Protein AF-F9H991-F1 (afdb_monomer)

Nearest PDB structures (foldseek):
  5fd4-assembly2_B  TM=5.580E-01  e=3.971E-11  Streptococcus suis 05ZYH33
  5jub-assembly1_B  TM=6.330E-01  e=1.845E-09  Streptococcus thermophilus LMD-9
  6hu8-assembly1_A  TM=5.196E-01  e=4.459E-09  Streptococcus vestibularis F0396
  6hua-assembly1_A  TM=5.883E-01  e=2.385E-08  Streptococcus vestibularis F0396
  6qer-assembly4_D  TM=4.271E-01  e=1.603E-08  Streptococcus thermophilus LMD-9

pLDDT: mean 85.95, std 8.09, range [56.47, 97.56]

Secondary structure (DSSP, 8-state):
-HHHHHHHHHHHHHTT--HHHHHTTSSSS-HHHHHHHHTT-S---HHHHHHHHHHHTS-HHHH-TT--PPPHHHHHHHHHHHH---TT-HHHHHHHHHHHHHHHHHTGGGS-HHHHHHHHHHHHHHHHHHHT-THHHHHHHTTTHHHHHH-SS--HHHHHHHHHHHHHHHHHHHHHSS--HHHHHHHHHHHHHHHTTTTTS-GGGHHHHHHHHHHHHHHHTS--

Mean predicted aligned error: 9.9 Å

Structure (mmCIF, N/CA/C/O backbone):
data_AF-F9H991-F1
#
_entry.id   AF-F9H991-F1
#
loop_
_atom_site.group_PDB
_atom_site.id
_atom_site.type_symbol
_atom_site.label_atom_id
_atom_site.label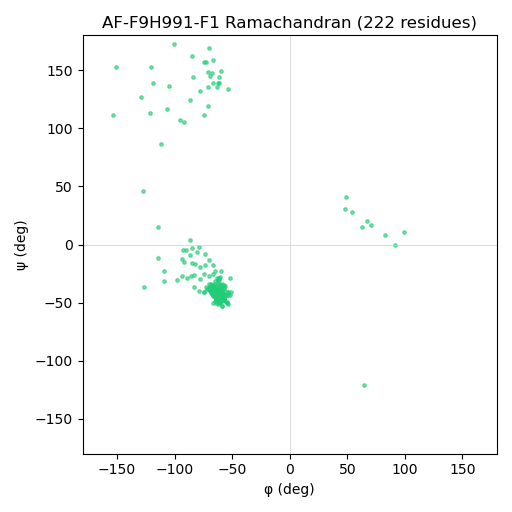_alt_id
_atom_site.label_comp_id
_atom_site.label_asym_id
_atom_site.label_entity_id
_atom_site.label_seq_id
_atom_site.pdbx_PDB_ins_code
_atom_site.Cartn_x
_atom_site.Cartn_y
_atom_site.Cartn_z
_atom_site.occupancy
_atom_site.B_iso_or_equiv
_atom_site.auth_seq_id
_atom_site.auth_comp_id
_atom_site.auth_asym_id
_atom_site.auth_atom_id
_atom_site.pdbx_PDB_model_num
ATOM 1 N N . MET A 1 1 ? 0.727 2.061 16.836 1.00 56.47 1 MET A N 1
ATOM 2 C CA . MET A 1 1 ? -0.248 0.958 16.636 1.00 56.47 1 MET A CA 1
ATOM 3 C C . MET A 1 1 ? -0.155 -0.143 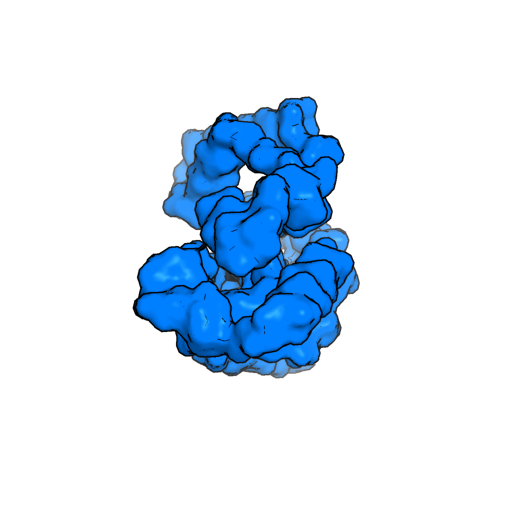17.685 1.00 56.47 1 MET A C 1
ATOM 5 O O . MET A 1 1 ? -1.197 -0.472 18.231 1.00 56.47 1 MET A O 1
ATOM 9 N N . LYS A 1 2 ? 1.034 -0.689 18.010 1.00 62.22 2 LYS A N 1
ATOM 10 C CA . LYS A 1 2 ? 1.165 -1.681 19.102 1.00 62.22 2 LYS A CA 1
ATOM 11 C C . LYS A 1 2 ? 0.588 -1.172 20.429 1.00 62.22 2 LYS A C 1
ATOM 13 O O . LYS A 1 2 ? -0.193 -1.875 21.045 1.00 62.22 2 LYS A O 1
ATOM 18 N N . GLU A 1 3 ? 0.860 0.084 20.783 1.00 76.81 3 GLU A N 1
ATOM 19 C CA . GLU A 1 3 ? 0.324 0.707 22.005 1.00 76.81 3 GLU A CA 1
ATOM 20 C C . GLU A 1 3 ? -1.211 0.777 22.046 1.00 76.81 3 GLU A C 1
ATOM 22 O O . GLU A 1 3 ? -1.803 0.546 23.095 1.00 76.81 3 GLU A O 1
ATOM 27 N N . LEU A 1 4 ? -1.872 1.031 20.908 1.00 83.69 4 LEU A N 1
ATOM 28 C CA . LEU A 1 4 ? -3.335 1.021 20.812 1.00 83.69 4 LEU A CA 1
ATOM 29 C C . LEU A 1 4 ? -3.892 -0.390 21.030 1.00 83.69 4 LEU A C 1
ATOM 31 O O . LEU A 1 4 ? -4.798 -0.573 21.839 1.00 83.69 4 LEU A O 1
ATOM 35 N N . GLY A 1 5 ? -3.351 -1.377 20.311 1.00 87.19 5 GLY A N 1
ATOM 36 C CA . GLY A 1 5 ? -3.789 -2.770 20.413 1.00 87.19 5 GLY A CA 1
ATOM 37 C C . GLY A 1 5 ? -3.628 -3.327 21.826 1.00 87.19 5 GLY A C 1
ATOM 38 O O . GLY A 1 5 ? -4.569 -3.895 22.382 1.00 87.19 5 GLY A O 1
ATOM 39 N N . GLU A 1 6 ? -2.470 -3.073 22.438 1.00 89.06 6 GLU A N 1
ATOM 40 C CA . GLU A 1 6 ? -2.166 -3.441 23.822 1.00 89.06 6 GLU A CA 1
ATOM 41 C C . GLU A 1 6 ? -3.165 -2.794 24.794 1.00 89.06 6 GLU A C 1
ATOM 43 O O . GLU A 1 6 ? -3.741 -3.472 25.644 1.00 89.06 6 GLU A O 1
ATOM 48 N N . LYS A 1 7 ? -3.446 -1.496 24.621 1.00 89.62 7 LYS A N 1
ATOM 49 C CA . LYS A 1 7 ? -4.391 -0.751 25.460 1.00 89.62 7 LYS A CA 1
ATOM 50 C C . LYS A 1 7 ? -5.814 -1.300 25.361 1.00 89.62 7 LYS A C 1
ATOM 52 O O . LYS A 1 7 ? -6.454 -1.495 26.392 1.00 89.62 7 LYS A O 1
ATOM 57 N N . VAL A 1 8 ? -6.300 -1.584 24.150 1.00 91.81 8 VAL A N 1
ATOM 58 C CA . VAL A 1 8 ? -7.625 -2.196 23.935 1.00 91.81 8 VAL A CA 1
ATOM 59 C C . VAL A 1 8 ? -7.704 -3.557 24.624 1.00 91.81 8 VAL A C 1
ATOM 61 O O . VAL A 1 8 ? -8.681 -3.835 25.321 1.00 91.81 8 VAL A O 1
ATOM 64 N N . ARG A 1 9 ? -6.660 -4.384 24.483 1.00 94.50 9 ARG A N 1
ATOM 65 C CA . ARG A 1 9 ? -6.593 -5.702 25.117 1.00 94.50 9 ARG A CA 1
ATOM 66 C C . ARG A 1 9 ? -6.649 -5.607 26.641 1.00 94.50 9 ARG A C 1
ATOM 68 O O . ARG A 1 9 ? -7.459 -6.306 27.246 1.00 94.50 9 ARG A O 1
ATOM 75 N N . ILE A 1 10 ? -5.813 -4.756 27.238 1.00 93.75 10 ILE A N 1
ATOM 76 C CA . ILE A 1 10 ? -5.734 -4.570 28.694 1.00 93.75 10 ILE A CA 1
ATOM 77 C C . ILE A 1 10 ? -7.091 -4.125 29.236 1.00 93.75 10 ILE A C 1
ATOM 79 O O . ILE A 1 10 ? -7.646 -4.795 30.100 1.00 93.75 10 ILE A O 1
ATOM 83 N N . LEU A 1 11 ? -7.680 -3.069 28.670 1.00 94.12 11 LEU A N 1
ATOM 84 C CA . LEU A 1 11 ? -8.964 -2.538 29.137 1.00 94.12 11 LEU A CA 1
ATOM 85 C C . LEU A 1 11 ? -10.105 -3.554 28.988 1.00 94.12 11 LEU A C 1
ATOM 87 O O . LEU A 1 11 ? -10.978 -3.652 29.852 1.00 94.12 11 LEU A O 1
ATOM 91 N N . ARG A 1 12 ? -10.101 -4.348 27.909 1.00 96.25 12 ARG A N 1
ATOM 92 C CA . ARG A 1 12 ? -11.078 -5.429 27.723 1.00 96.25 12 ARG A CA 1
ATOM 93 C C . ARG A 1 12 ? -10.927 -6.506 28.801 1.00 96.25 12 ARG A C 1
ATOM 95 O O . ARG A 1 12 ? -11.930 -6.972 29.344 1.00 96.25 12 ARG A O 1
ATOM 102 N N . GLU A 1 13 ? -9.694 -6.929 29.077 1.00 95.69 13 GLU A N 1
ATOM 103 C CA . GLU A 1 13 ? -9.382 -7.956 30.078 1.00 95.69 13 GLU A CA 1
ATOM 104 C C . GLU A 1 13 ? -9.677 -7.470 31.505 1.00 95.69 13 GLU A C 1
ATOM 106 O O . GLU A 1 13 ? -10.256 -8.226 32.283 1.00 95.69 13 GLU A O 1
ATOM 111 N N . GLU A 1 14 ? -9.400 -6.203 31.824 1.00 95.00 14 GLU A N 1
ATOM 112 C CA . GLU A 1 14 ? -9.758 -5.564 33.100 1.00 95.00 14 GLU A CA 1
ATOM 113 C C . GLU A 1 14 ? -11.274 -5.532 33.335 1.00 95.00 14 GLU A C 1
ATOM 115 O O . GLU A 1 14 ? -11.733 -5.707 34.464 1.00 95.00 14 GLU A O 1
ATOM 120 N N . LYS A 1 15 ? -12.070 -5.391 32.269 1.00 93.38 15 LYS A N 1
ATOM 121 C CA . LYS A 1 15 ? -13.535 -5.523 32.327 1.00 93.38 15 LYS A CA 1
ATOM 122 C C . LYS A 1 15 ? -14.036 -6.970 32.354 1.00 93.38 15 LYS A C 1
ATOM 124 O O . LYS A 1 15 ? -15.244 -7.195 32.408 1.00 93.38 15 LYS A O 1
ATOM 129 N N . GLY A 1 16 ? -13.147 -7.962 32.283 1.00 93.56 16 GLY A N 1
ATOM 130 C CA . GLY A 1 16 ? -13.515 -9.379 32.254 1.00 93.56 16 GLY A CA 1
ATOM 131 C C . GLY A 1 16 ? -14.260 -9.803 30.983 1.00 93.56 16 GLY A C 1
ATOM 132 O O . GLY A 1 16 ? -14.951 -10.823 30.981 1.00 93.56 16 GLY A O 1
ATOM 133 N N . LEU A 1 17 ? -14.148 -9.037 29.893 1.00 94.25 17 LEU A N 1
ATOM 134 C CA . LEU A 1 17 ? -14.861 -9.311 28.646 1.00 94.25 17 LEU A CA 1
ATOM 135 C C . LEU A 1 17 ? -14.058 -10.280 27.772 1.00 94.25 17 LEU A C 1
ATOM 137 O O . LEU A 1 17 ? -12.914 -10.012 27.405 1.00 94.25 17 LEU A O 1
ATOM 141 N N . SER A 1 18 ? -14.659 -11.403 27.375 1.00 95.19 18 SER A N 1
ATOM 142 C CA . SER A 1 18 ? -14.077 -12.261 26.332 1.00 95.19 18 SER A CA 1
ATOM 143 C C . SER A 1 18 ? -14.248 -11.621 24.947 1.00 95.19 18 SER A C 1
ATOM 145 O O . SER A 1 18 ? -15.148 -10.808 24.748 1.00 95.19 18 SER A O 1
ATOM 147 N N . ARG A 1 19 ? -13.410 -11.986 23.967 1.00 94.75 19 ARG A N 1
ATOM 148 C CA . ARG A 1 19 ? -13.493 -11.420 22.604 1.00 94.75 19 ARG A CA 1
ATOM 149 C C . ARG A 1 19 ? -14.867 -11.615 21.938 1.00 94.75 19 ARG A C 1
ATOM 151 O O . ARG A 1 19 ? -15.387 -10.624 21.442 1.00 94.75 19 ARG A O 1
ATOM 158 N N . PRO A 1 20 ? -15.502 -12.806 21.978 1.00 94.50 20 PRO A N 1
ATOM 159 C CA . PRO A 1 20 ? -16.849 -12.972 21.421 1.00 94.50 20 PRO A CA 1
ATOM 160 C C . PRO A 1 20 ? -17.886 -12.083 22.112 1.00 94.50 20 PRO A C 1
ATOM 162 O O . PRO A 1 20 ? -18.699 -11.447 21.456 1.00 94.50 20 PRO A O 1
ATOM 165 N N . VAL A 1 21 ? -17.818 -11.967 23.443 1.00 93.94 21 VAL A N 1
ATOM 166 C CA . VAL A 1 21 ? -18.728 -11.094 24.203 1.00 93.94 21 VAL A CA 1
ATOM 167 C C . VAL A 1 21 ? -18.485 -9.621 23.870 1.00 93.94 21 VAL A C 1
ATOM 169 O O . VAL A 1 21 ? -19.428 -8.836 23.800 1.00 93.94 21 VAL A O 1
ATOM 172 N N . PHE A 1 22 ? -17.231 -9.231 23.652 1.00 94.69 22 PHE A N 1
ATOM 173 C CA . PHE A 1 22 ? -16.872 -7.872 23.267 1.00 94.69 22 PHE A CA 1
ATOM 174 C C . PHE A 1 22 ? -17.445 -7.502 21.893 1.00 94.69 22 PHE A C 1
ATOM 176 O O . PHE A 1 22 ? -18.069 -6.450 21.786 1.00 94.69 22 PHE A O 1
ATOM 183 N N . CYS A 1 23 ? -17.283 -8.387 20.903 1.00 91.75 23 CYS A N 1
ATOM 184 C CA . CYS A 1 23 ? -17.724 -8.226 19.513 1.00 91.75 23 CYS A CA 1
ATOM 185 C C . CYS A 1 23 ? -19.241 -8.356 19.295 1.00 91.75 23 CYS A C 1
ATOM 187 O O . CYS A 1 23 ? -19.748 -7.929 18.261 1.00 91.75 23 CYS A O 1
ATOM 189 N N . GLY A 1 24 ? -19.979 -8.935 20.247 1.00 91.94 24 GLY A N 1
ATOM 190 C CA . GLY A 1 24 ? -21.435 -9.039 20.164 1.00 91.94 24 GLY A CA 1
ATOM 191 C C . GLY A 1 24 ? -21.893 -9.918 18.997 1.00 91.94 24 GLY A C 1
ATOM 192 O O . GLY A 1 24 ? -21.558 -11.097 18.947 1.00 91.94 24 GLY A O 1
ATOM 193 N N . ASP A 1 25 ? -22.681 -9.347 18.088 1.00 88.62 25 ASP A N 1
ATOM 194 C CA . ASP A 1 25 ? -23.190 -10.017 16.882 1.00 88.62 25 ASP A CA 1
ATOM 195 C C . ASP A 1 25 ? -22.228 -9.946 15.682 1.00 88.62 25 ASP A C 1
ATOM 197 O O . ASP A 1 25 ? -22.564 -10.420 14.598 1.00 88.62 25 ASP A O 1
ATOM 201 N N . GLU A 1 26 ? -21.037 -9.372 15.880 1.00 87.56 26 GLU A N 1
ATOM 202 C CA . GLU A 1 26 ? -19.992 -9.194 14.867 1.00 87.56 26 GLU A CA 1
ATOM 203 C C . GLU A 1 26 ? -20.388 -8.289 13.684 1.00 87.56 26 GLU A C 1
ATOM 205 O O . GLU A 1 26 ? -19.678 -8.261 12.678 1.00 87.56 26 GLU A O 1
ATOM 210 N N . SER A 1 27 ? -21.473 -7.511 13.803 1.00 79.06 27 SER A N 1
ATOM 211 C CA . SER A 1 27 ? -21.915 -6.570 12.760 1.00 79.06 27 SER A CA 1
ATOM 212 C C . SER A 1 27 ? -20.955 -5.388 12.569 1.00 79.06 27 SER A C 1
ATOM 214 O O . SER A 1 27 ? -20.647 -5.021 11.438 1.00 79.06 27 SER A O 1
ATOM 216 N N . GLU A 1 28 ? -20.449 -4.827 13.670 1.00 79.88 28 GLU A N 1
ATOM 217 C CA . GLU A 1 28 ? -19.544 -3.664 13.675 1.00 79.88 28 GLU A CA 1
ATOM 218 C C . GLU A 1 28 ? -18.060 -4.056 13.802 1.00 79.88 28 GLU A C 1
ATOM 220 O O . GLU A 1 28 ? -17.163 -3.367 13.307 1.00 79.88 28 GLU A O 1
ATOM 225 N N . LEU A 1 29 ? -17.777 -5.168 14.488 1.00 86.50 29 LEU A N 1
ATOM 226 C CA . LEU A 1 29 ? -16.420 -5.650 14.731 1.00 86.50 29 LEU A CA 1
ATOM 227 C C . LEU A 1 29 ? -16.407 -7.167 14.921 1.00 86.50 29 LEU A C 1
ATOM 229 O O . LEU A 1 29 ? -16.846 -7.672 15.952 1.00 86.50 29 LEU A O 1
ATOM 233 N N . SER A 1 30 ? -15.821 -7.893 13.971 1.00 87.19 30 SER A N 1
ATOM 234 C CA . SER A 1 30 ? -15.647 -9.345 14.098 1.00 87.19 30 SER A CA 1
ATOM 235 C C . SER A 1 30 ? -14.566 -9.725 15.110 1.00 87.19 30 SER A C 1
ATOM 237 O O . SER A 1 30 ? -13.605 -8.981 15.351 1.00 87.19 30 SER A O 1
ATOM 239 N N . VAL A 1 31 ? -14.648 -10.946 15.645 1.00 89.69 31 VAL A N 1
ATOM 240 C CA . VAL A 1 31 ? -13.635 -11.485 16.571 1.00 89.69 31 VAL A CA 1
ATOM 241 C C . VAL A 1 31 ? -12.259 -11.533 15.907 1.00 89.69 31 VAL A C 1
ATOM 243 O O . VAL A 1 31 ? -11.245 -11.248 16.548 1.00 89.69 31 VAL A O 1
ATOM 246 N N . ARG A 1 32 ? -12.206 -11.851 14.607 1.00 83.56 32 ARG A N 1
ATOM 247 C CA . ARG A 1 32 ? -10.954 -11.881 13.833 1.00 83.56 32 ARG A CA 1
ATOM 248 C C . ARG A 1 32 ? -10.325 -10.495 13.727 1.00 83.56 32 ARG A C 1
ATOM 250 O O . ARG A 1 32 ? -9.120 -10.363 13.941 1.00 83.56 32 ARG A O 1
ATOM 257 N N . GLN A 1 33 ? -11.130 -9.473 13.438 1.00 77.94 33 GLN A N 1
ATOM 258 C CA . GLN A 1 33 ? -10.662 -8.087 13.401 1.00 77.94 33 GLN A CA 1
ATOM 259 C C . GLN A 1 33 ? -10.165 -7.646 14.778 1.00 77.94 33 GLN A C 1
ATOM 261 O O . GLN A 1 33 ? -9.053 -7.134 14.867 1.00 77.94 33 GLN A O 1
ATOM 266 N N . LEU A 1 34 ? -10.906 -7.926 15.857 1.00 91.25 34 LEU A N 1
ATOM 267 C CA . LEU A 1 34 ? -10.482 -7.575 17.217 1.00 91.25 34 LEU A CA 1
ATOM 268 C C . LEU A 1 34 ? -9.131 -8.209 17.582 1.00 91.25 34 LEU A C 1
ATOM 270 O O . LEU A 1 34 ? -8.265 -7.526 18.120 1.00 91.25 34 LEU A O 1
ATOM 274 N N . VAL A 1 35 ? -8.906 -9.484 17.243 1.00 87.75 35 VAL A N 1
ATOM 275 C CA . VAL A 1 35 ? -7.605 -10.144 17.468 1.00 87.75 35 VAL A CA 1
ATOM 276 C C . VAL A 1 35 ? -6.474 -9.414 16.738 1.00 87.75 35 VAL A C 1
ATOM 278 O O . VAL A 1 35 ? -5.417 -9.188 17.327 1.00 87.75 35 VAL A O 1
ATOM 281 N N . ARG A 1 36 ? -6.679 -9.027 15.474 1.00 82.25 36 ARG A N 1
ATOM 282 C CA . ARG A 1 36 ? -5.668 -8.301 14.685 1.00 82.25 36 ARG A CA 1
ATOM 283 C C . ARG A 1 36 ? -5.429 -6.886 15.226 1.00 82.25 36 ARG A C 1
ATOM 285 O O . ARG A 1 36 ? -4.287 -6.430 15.228 1.00 82.25 36 ARG A O 1
ATOM 292 N N . ILE A 1 37 ? -6.464 -6.213 15.739 1.00 86.19 37 ILE A N 1
ATOM 293 C CA . ILE A 1 37 ? -6.342 -4.906 16.415 1.00 86.19 37 ILE A CA 1
ATOM 294 C C . ILE A 1 37 ? -5.484 -5.038 17.667 1.00 86.19 37 ILE A C 1
ATOM 296 O O . ILE A 1 37 ? -4.517 -4.298 17.817 1.00 86.19 37 ILE A O 1
ATOM 300 N N . GLU A 1 38 ? -5.792 -5.999 18.540 1.00 88.81 38 GLU A N 1
ATOM 301 C CA . GLU A 1 38 ? -5.063 -6.204 19.798 1.00 88.81 38 GLU A CA 1
ATOM 302 C C . GLU A 1 38 ? -3.584 -6.542 19.577 1.00 88.81 38 GLU A C 1
ATOM 304 O O . GLU A 1 38 ? -2.736 -6.168 20.382 1.00 88.81 38 GLU A O 1
ATOM 309 N N . LYS A 1 39 ? -3.256 -7.210 18.467 1.00 82.19 39 LYS A N 1
ATOM 310 C CA . LYS A 1 39 ? -1.870 -7.487 18.059 1.00 82.19 39 LYS A CA 1
ATOM 311 C C . LYS A 1 39 ? -1.177 -6.303 17.368 1.00 82.19 39 LYS A C 1
ATOM 313 O O . LYS A 1 39 ? 0.015 -6.375 17.074 1.00 82.19 39 LYS A O 1
ATOM 318 N N . GLY A 1 40 ? -1.899 -5.218 17.086 1.00 73.31 40 GLY A N 1
ATOM 319 C CA . GLY A 1 40 ? -1.396 -4.066 16.332 1.00 73.31 40 GLY A CA 1
ATOM 320 C C . GLY A 1 40 ? -1.180 -4.346 14.839 1.00 73.31 40 GLY A C 1
ATOM 321 O O . GLY A 1 40 ? -0.472 -3.596 14.167 1.00 73.31 40 GLY A O 1
ATOM 322 N N . GLU A 1 41 ? -1.769 -5.422 14.320 1.00 69.44 41 GLU A N 1
ATOM 323 C CA . GLU A 1 41 ? -1.667 -5.851 12.922 1.00 69.44 41 GLU A CA 1
ATOM 324 C C . GLU A 1 41 ? -2.661 -5.107 12.025 1.00 69.44 41 GLU A C 1
ATOM 326 O O . GLU A 1 41 ? -2.393 -4.936 10.839 1.00 69.44 41 GLU A O 1
ATOM 331 N N . PHE A 1 42 ? -3.776 -4.631 12.582 1.00 65.88 42 PHE A N 1
ATOM 332 C CA . PHE A 1 42 ? -4.835 -3.928 11.860 1.00 65.88 42 PHE A CA 1
ATOM 333 C C . PHE A 1 42 ? -5.024 -2.506 12.395 1.00 65.88 42 PHE A C 1
ATOM 335 O O . PHE A 1 42 ? -4.981 -2.286 13.609 1.00 65.88 42 PHE A O 1
ATOM 342 N N . ARG A 1 43 ? -5.234 -1.540 11.493 1.00 70.12 43 ARG A N 1
ATOM 343 C CA . ARG A 1 43 ? -5.571 -0.159 11.849 1.00 70.12 43 ARG A CA 1
ATOM 344 C C . ARG A 1 43 ? -7.092 -0.000 11.806 1.00 70.12 43 ARG A C 1
ATOM 346 O O . ARG A 1 43 ? -7.653 -0.000 10.717 1.00 70.12 43 ARG A O 1
ATOM 353 N N . PRO A 1 44 ? -7.769 0.101 12.963 1.00 74.56 44 PRO A N 1
ATOM 354 C CA . PRO A 1 44 ? -9.216 0.232 12.982 1.00 74.56 44 PRO A CA 1
ATOM 355 C C . PRO A 1 44 ? -9.661 1.575 12.392 1.00 74.56 44 PRO A C 1
ATOM 357 O O . PRO A 1 44 ? -8.974 2.591 12.522 1.00 74.56 44 PRO A O 1
ATOM 360 N N . THR A 1 45 ? -10.826 1.563 11.745 1.00 74.62 45 THR A N 1
ATOM 361 C CA . THR A 1 45 ? -11.495 2.777 11.255 1.00 74.62 45 THR A CA 1
ATOM 362 C C . THR A 1 45 ? -12.027 3.616 12.422 1.00 74.62 45 THR A C 1
ATOM 364 O O . THR A 1 45 ? -12.095 3.123 13.549 1.00 74.62 45 THR A O 1
ATOM 367 N N . ILE A 1 46 ? -12.461 4.858 12.164 1.00 76.06 46 ILE A N 1
ATOM 368 C CA . ILE A 1 46 ? -13.119 5.701 13.184 1.00 76.06 46 ILE A CA 1
ATOM 369 C C . ILE A 1 46 ? -14.319 4.975 13.783 1.00 76.06 46 ILE A C 1
ATOM 371 O O . ILE A 1 46 ? -14.386 4.832 14.994 1.00 76.06 46 ILE A O 1
ATOM 375 N N . LYS A 1 47 ? -15.203 4.431 12.940 1.00 79.56 47 LYS A N 1
ATOM 376 C CA . LYS A 1 47 ? -16.394 3.698 13.392 1.00 79.56 47 LYS A CA 1
ATOM 377 C C . LYS A 1 47 ? -16.033 2.507 14.273 1.00 79.56 47 LYS A C 1
ATOM 379 O O . LYS A 1 47 ? -16.633 2.288 15.318 1.00 79.56 47 LYS A O 1
ATOM 384 N N . THR A 1 48 ? -15.001 1.760 13.881 1.00 84.81 48 THR A N 1
ATOM 385 C CA . THR A 1 48 ? -14.504 0.637 14.681 1.00 84.81 48 THR A CA 1
ATOM 386 C C . THR A 1 48 ? -13.936 1.109 16.021 1.00 84.81 48 THR A C 1
ATOM 388 O O . THR A 1 48 ? -14.140 0.455 17.039 1.00 84.81 48 THR A O 1
ATOM 391 N N . LEU A 1 49 ? -13.224 2.237 16.049 1.00 85.56 49 LEU A N 1
ATOM 392 C CA . LEU A 1 49 ? -12.686 2.818 17.279 1.00 85.56 49 LEU A CA 1
ATOM 393 C C . LEU A 1 49 ? -13.777 3.377 18.191 1.00 85.56 49 LEU A C 1
ATOM 395 O O . LEU A 1 49 ? -13.682 3.186 19.400 1.00 85.56 49 LEU A O 1
ATOM 399 N N . GLU A 1 50 ? -14.807 4.007 17.631 1.00 86.31 50 GLU A N 1
ATOM 400 C CA . GLU A 1 50 ? -16.007 4.448 18.348 1.00 86.31 50 GLU A CA 1
ATOM 401 C C . GLU A 1 50 ? -16.711 3.251 18.987 1.00 86.31 50 GLU A C 1
ATOM 403 O O . GLU A 1 50 ? -16.920 3.245 20.196 1.00 86.31 50 GLU A O 1
ATOM 408 N N . TYR A 1 51 ? -16.935 2.178 18.223 1.00 90.81 51 TYR A N 1
ATOM 409 C CA . TYR A 1 51 ? -17.497 0.937 18.753 1.00 90.81 51 TYR A CA 1
ATOM 410 C C . TYR A 1 51 ? -16.657 0.365 19.906 1.00 90.81 51 TYR A C 1
ATOM 412 O O . TYR A 1 51 ? -17.188 0.006 20.958 1.00 90.81 51 TYR A O 1
ATOM 420 N N . ILE A 1 52 ? -15.330 0.290 19.748 1.00 91.81 52 ILE A N 1
ATOM 421 C CA . ILE A 1 52 ? -14.432 -0.205 20.804 1.00 91.81 52 ILE A CA 1
ATOM 422 C C . ILE A 1 52 ? -14.496 0.700 22.042 1.00 91.81 52 ILE A C 1
ATOM 424 O O . ILE A 1 52 ? -14.553 0.187 23.161 1.00 91.81 52 ILE A O 1
ATOM 428 N N . ALA A 1 53 ? -14.490 2.021 21.858 1.00 91.69 53 ALA A N 1
ATOM 429 C CA . ALA A 1 53 ? -14.576 2.999 22.937 1.00 91.69 53 ALA A CA 1
ATOM 430 C C . ALA A 1 53 ? -15.884 2.850 23.724 1.00 91.69 53 ALA A C 1
ATOM 432 O O . ALA A 1 53 ? -15.848 2.764 24.953 1.00 91.69 53 ALA A O 1
ATOM 433 N N . ASP A 1 54 ? -17.004 2.701 23.018 1.00 92.50 54 ASP A N 1
ATOM 434 C CA . ASP A 1 54 ? -18.330 2.496 23.597 1.00 92.50 54 ASP A CA 1
ATOM 435 C C . ASP A 1 54 ? -18.394 1.200 24.414 1.00 92.50 54 ASP A C 1
ATOM 437 O O . ASP A 1 54 ? -18.844 1.204 25.561 1.00 92.50 54 ASP A O 1
ATOM 441 N N . ARG A 1 55 ? -17.874 0.082 23.884 1.00 93.12 55 ARG A N 1
ATOM 442 C CA . ARG A 1 55 ? -17.817 -1.206 24.610 1.00 93.12 55 ARG A CA 1
ATOM 443 C C . ARG A 1 55 ? -16.904 -1.152 25.837 1.00 93.12 55 ARG A C 1
ATOM 445 O O . ARG A 1 55 ? -17.153 -1.841 26.828 1.00 93.12 55 ARG A O 1
ATOM 452 N N . LEU A 1 56 ? -15.851 -0.342 25.782 1.00 93.50 56 LEU A N 1
ATOM 453 C CA . LEU A 1 56 ? -14.955 -0.085 26.908 1.00 93.50 56 LEU A CA 1
ATOM 454 C C . LEU A 1 56 ? -15.472 1.019 27.843 1.00 93.50 56 LEU A C 1
ATOM 456 O O . LEU A 1 56 ? -14.878 1.222 28.899 1.00 93.50 56 LEU A O 1
ATOM 460 N N . GLU A 1 57 ? -16.602 1.659 27.531 1.00 92.38 57 GLU A N 1
ATOM 461 C CA . GLU A 1 57 ? -17.188 2.800 28.256 1.00 92.38 57 GLU A CA 1
ATOM 462 C C . GLU A 1 57 ? -16.157 3.905 28.540 1.00 92.38 57 GLU A C 1
ATOM 464 O O . GLU A 1 57 ? -16.100 4.476 29.631 1.00 92.38 57 GLU A O 1
ATOM 469 N N . ILE A 1 58 ? -15.305 4.184 27.557 1.00 89.44 58 ILE A N 1
ATOM 470 C CA . ILE A 1 58 ? -14.330 5.270 27.609 1.00 89.44 58 ILE A CA 1
ATOM 471 C C . ILE A 1 58 ? -14.588 6.245 26.465 1.00 89.44 58 ILE A C 1
ATOM 473 O O . ILE A 1 58 ? -15.080 5.846 25.413 1.00 89.44 58 ILE A O 1
ATOM 477 N N . PRO A 1 59 ? -14.220 7.523 26.615 1.00 85.19 59 PRO A N 1
ATOM 478 C CA . PRO A 1 59 ? -14.280 8.449 25.495 1.00 85.19 59 PRO A CA 1
ATOM 479 C C . PRO A 1 59 ? -13.360 8.008 24.345 1.00 85.19 59 PRO A C 1
ATOM 481 O O . PRO A 1 59 ? -12.213 7.621 24.584 1.00 85.19 59 PRO A O 1
ATOM 484 N N . SER A 1 60 ? -13.821 8.124 23.096 1.00 79.81 60 SER A N 1
ATOM 485 C CA . SER A 1 60 ? -13.077 7.687 21.900 1.00 79.81 60 SER A CA 1
ATOM 486 C C . SER A 1 60 ? -11.686 8.320 21.776 1.00 79.81 60 SER A C 1
ATOM 488 O O . SER A 1 60 ? -10.724 7.629 21.440 1.00 79.81 60 SER A O 1
ATOM 490 N N . TYR A 1 61 ? -11.526 9.587 22.174 1.00 76.00 61 TYR A N 1
ATOM 491 C CA . TYR A 1 61 ? -10.227 10.277 22.188 1.00 76.00 61 TYR A CA 1
ATOM 492 C C . TYR A 1 61 ? -9.173 9.596 23.082 1.00 76.00 61 TYR A C 1
ATOM 494 O O . TYR A 1 61 ? -7.978 9.769 22.862 1.00 76.00 61 TYR A O 1
ATOM 502 N N . VAL A 1 62 ? -9.577 8.794 24.077 1.00 81.25 62 VAL A N 1
ATOM 503 C CA . VAL A 1 62 ? -8.648 8.039 24.938 1.00 81.25 62 VAL A CA 1
ATOM 504 C C . VAL A 1 62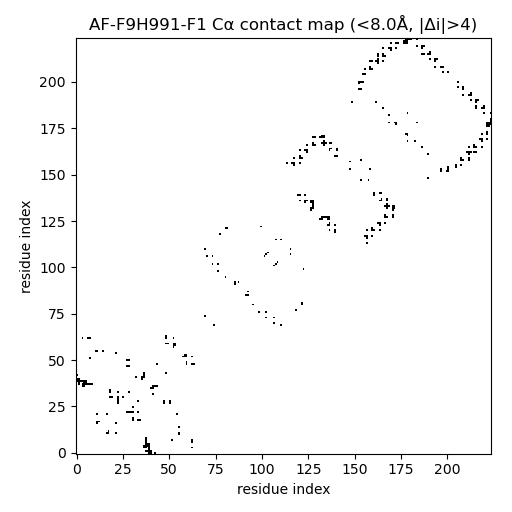 ? -7.977 6.908 24.161 1.00 81.25 62 VAL A C 1
ATOM 506 O O . VAL A 1 62 ? -6.817 6.582 24.426 1.00 81.25 62 VAL A O 1
ATOM 509 N N . LEU A 1 63 ? -8.685 6.304 23.207 1.00 78.06 63 LEU A N 1
ATOM 510 C CA . LEU A 1 63 ? -8.120 5.332 22.269 1.00 78.06 63 LEU A CA 1
ATOM 511 C C . LEU A 1 63 ? -7.425 6.019 21.088 1.00 78.06 63 LEU A C 1
ATOM 513 O O . LEU A 1 63 ? -6.633 5.395 20.394 1.00 78.06 63 LEU A O 1
ATOM 517 N N . MET A 1 64 ? -7.705 7.301 20.866 1.00 69.62 64 MET A N 1
ATOM 518 C CA . MET A 1 64 ? -7.327 8.035 19.661 1.00 69.62 64 MET A CA 1
ATOM 519 C C . MET A 1 64 ? -6.568 9.343 19.954 1.00 69.62 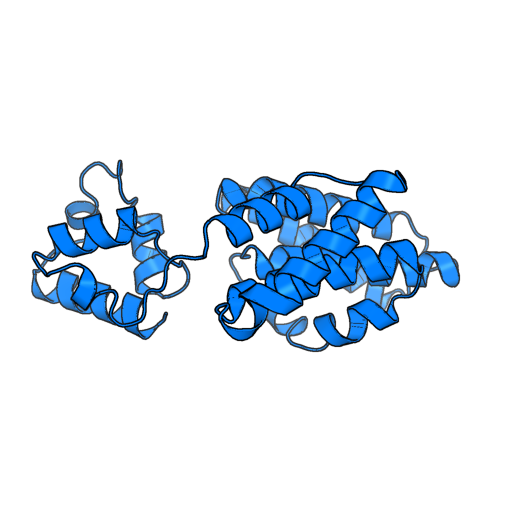64 MET A C 1
ATOM 521 O O . MET A 1 64 ? -6.900 10.357 19.343 1.00 69.62 64 MET A O 1
ATOM 525 N N . PRO A 1 65 ? -5.560 9.372 20.852 1.00 60.84 65 PRO A N 1
ATOM 526 C CA . PRO A 1 65 ? -4.893 10.628 21.204 1.00 60.84 65 PRO A CA 1
ATOM 527 C C . PRO A 1 65 ? -4.191 11.287 20.003 1.00 60.84 65 PRO A C 1
ATOM 529 O O . PRO A 1 65 ? -4.180 12.509 19.915 1.00 60.84 65 PRO A O 1
ATOM 532 N N . ASP A 1 66 ? -3.707 10.483 19.048 1.00 60.12 66 ASP A N 1
ATOM 533 C CA . ASP A 1 66 ? -2.979 10.947 17.855 1.00 60.12 66 ASP A CA 1
ATOM 534 C C . ASP A 1 66 ? -3.731 10.669 16.539 1.00 60.12 66 ASP A C 1
ATOM 536 O O . ASP A 1 66 ? -3.142 10.678 15.455 1.00 60.12 66 ASP A O 1
ATOM 540 N N . TYR A 1 67 ? -5.029 10.346 16.596 1.00 63.56 67 TYR A N 1
ATOM 541 C CA . TYR A 1 67 ? -5.776 10.048 15.376 1.00 63.56 67 TYR A CA 1
ATOM 542 C C . TYR A 1 67 ? -6.079 11.333 14.598 1.00 63.56 67 TYR A C 1
ATOM 544 O O . TYR A 1 67 ? -6.901 12.149 15.010 1.00 63.56 67 TYR A O 1
ATOM 552 N N . LYS A 1 68 ? -5.444 11.475 13.433 1.00 63.88 68 LYS A N 1
ATOM 553 C CA . LYS A 1 68 ? -5.754 12.499 12.433 1.00 63.88 68 LYS A CA 1
ATOM 554 C C . LYS A 1 68 ? -6.472 11.807 11.273 1.00 63.88 68 LYS A C 1
ATOM 556 O O . LYS A 1 68 ? -5.902 10.911 10.647 1.00 63.88 68 LYS A O 1
ATOM 561 N N . GLU A 1 69 ? -7.732 12.167 11.029 1.00 69.88 69 GLU A N 1
ATOM 562 C CA . GLU A 1 69 ? -8.444 11.704 9.835 1.00 69.88 69 GLU A CA 1
ATOM 563 C C . GLU A 1 69 ? -7.717 12.231 8.592 1.00 69.88 69 GLU A C 1
ATOM 565 O O . GLU A 1 69 ? -7.251 13.375 8.571 1.00 69.88 69 GLU A O 1
ATOM 570 N N . LEU A 1 70 ? -7.590 11.390 7.565 1.00 82.31 70 LEU A N 1
ATOM 571 C CA . LEU A 1 70 ? -6.939 11.798 6.326 1.00 82.31 70 LEU A CA 1
ATOM 572 C C . LEU A 1 70 ? -7.777 12.879 5.627 1.00 82.31 70 LEU A C 1
ATOM 574 O O . LEU A 1 70 ? -9.002 12.736 5.559 1.00 82.31 70 LEU A O 1
ATOM 578 N N . PRO A 1 71 ? -7.160 13.930 5.059 1.00 89.00 71 PRO A N 1
ATOM 579 C CA . PRO A 1 71 ? -7.892 14.948 4.313 1.00 89.00 71 PRO A CA 1
ATOM 580 C C . PRO A 1 71 ? -8.757 14.320 3.214 1.00 89.00 71 PRO A C 1
ATOM 582 O O . PRO A 1 71 ? -8.284 13.471 2.462 1.00 89.00 71 PRO A O 1
ATOM 585 N N . LYS A 1 72 ? -10.021 14.748 3.087 1.00 89.12 72 LYS A N 1
ATOM 586 C CA . LYS A 1 72 ? -10.950 14.192 2.082 1.00 89.12 72 LYS A CA 1
ATOM 587 C C . LYS A 1 72 ? -10.384 14.266 0.664 1.00 89.12 72 LYS A C 1
ATOM 589 O O . LYS A 1 72 ? -10.461 13.292 -0.071 1.00 89.12 72 LYS A O 1
ATOM 594 N N . ARG A 1 73 ? -9.739 15.389 0.330 1.00 94.50 73 ARG A N 1
ATOM 595 C CA . ARG A 1 73 ? -9.089 15.582 -0.968 1.00 94.50 73 ARG A CA 1
ATOM 596 C C . ARG A 1 73 ? -7.989 14.549 -1.221 1.00 94.50 73 ARG A C 1
ATOM 598 O O . ARG A 1 73 ? -7.979 13.931 -2.273 1.00 94.50 73 ARG A O 1
ATOM 605 N N . TYR A 1 74 ? -7.136 14.280 -0.232 1.00 93.88 74 TYR A N 1
ATOM 606 C CA . TYR A 1 74 ? -6.136 13.216 -0.338 1.00 93.88 74 TYR A CA 1
ATOM 607 C C . TYR A 1 74 ? -6.777 11.842 -0.597 1.00 93.88 74 TYR A C 1
ATOM 609 O O . TYR A 1 74 ? -6.299 11.089 -1.440 1.00 93.88 74 TYR A O 1
ATOM 617 N N . GLN A 1 75 ? -7.883 11.523 0.086 1.00 89.56 75 GLN A N 1
ATOM 618 C CA . GLN A 1 75 ? -8.593 10.255 -0.121 1.00 89.56 75 GLN A CA 1
ATOM 619 C C . GLN A 1 75 ? -9.142 10.122 -1.553 1.00 89.56 75 GLN A C 1
ATOM 621 O O . GLN A 1 75 ? -9.060 9.041 -2.133 1.00 89.56 75 GLN A O 1
ATOM 626 N N . GLU A 1 76 ? -9.655 11.209 -2.138 1.00 93.25 76 GLU A N 1
ATOM 627 C CA . GLU A 1 76 ? -10.111 11.249 -3.537 1.00 93.25 76 GLU A CA 1
ATOM 628 C C . GLU A 1 76 ? -8.958 11.013 -4.521 1.00 93.25 76 GLU A C 1
ATOM 630 O O . GLU A 1 76 ? -9.076 10.167 -5.409 1.00 93.25 76 GLU A O 1
ATOM 635 N N . LEU A 1 77 ? -7.832 11.712 -4.334 1.00 95.44 77 LEU A N 1
ATOM 636 C CA . LEU A 1 77 ? -6.634 11.552 -5.166 1.00 95.44 77 LEU A CA 1
ATOM 637 C C . LEU A 1 77 ? -6.107 10.115 -5.089 1.00 95.44 77 LEU A C 1
ATOM 639 O O . LEU A 1 77 ? -5.908 9.461 -6.111 1.00 95.44 77 LEU A O 1
ATOM 643 N N . LYS A 1 78 ? -5.973 9.579 -3.871 1.00 91.69 78 LYS A N 1
ATOM 644 C CA . LYS A 1 78 ? -5.565 8.191 -3.624 1.00 91.69 78 LYS A CA 1
ATOM 645 C C . LYS A 1 78 ? -6.497 7.194 -4.314 1.00 91.69 78 LYS A C 1
ATOM 647 O O . LYS A 1 78 ? -6.022 6.250 -4.941 1.00 91.69 78 LYS A O 1
ATOM 652 N N . TYR A 1 79 ? -7.813 7.388 -4.207 1.00 90.12 79 TYR A N 1
ATOM 653 C CA . TYR A 1 79 ? -8.793 6.525 -4.866 1.00 90.12 79 TYR A CA 1
ATOM 654 C C . TYR A 1 79 ? -8.610 6.539 -6.386 1.00 90.12 79 TYR A C 1
ATOM 656 O O . TYR A 1 79 ? -8.598 5.483 -7.020 1.00 90.12 79 TYR A O 1
ATOM 664 N N . PHE A 1 80 ? -8.422 7.723 -6.973 1.00 92.06 80 PHE A N 1
ATOM 665 C CA . PHE A 1 80 ? -8.189 7.845 -8.405 1.00 92.06 80 PHE A CA 1
ATOM 666 C C . PHE A 1 80 ? -6.945 7.061 -8.840 1.00 92.06 80 PHE A C 1
ATOM 668 O O . PHE A 1 80 ? -7.061 6.178 -9.691 1.00 92.06 80 PHE A O 1
ATOM 675 N N . LEU A 1 81 ? -5.803 7.307 -8.185 1.00 92.00 81 LEU A N 1
ATOM 676 C CA . LEU A 1 81 ? -4.516 6.667 -8.485 1.00 92.00 81 LEU A CA 1
ATOM 677 C C . LEU A 1 81 ? -4.561 5.134 -8.369 1.00 92.00 81 LEU A C 1
ATOM 679 O O . LEU A 1 81 ? -3.904 4.432 -9.136 1.00 92.00 81 LEU A O 1
ATOM 683 N N . LEU A 1 82 ? -5.349 4.596 -7.434 1.00 87.88 82 LEU A N 1
ATOM 684 C CA . LEU A 1 82 ? -5.476 3.151 -7.218 1.00 87.88 82 LEU A CA 1
ATOM 685 C C . LEU A 1 82 ? -6.380 2.443 -8.232 1.00 87.88 82 LEU A C 1
ATOM 687 O O . LEU A 1 82 ? -6.193 1.252 -8.488 1.00 87.88 82 LEU A O 1
ATOM 691 N N . HIS A 1 83 ? -7.385 3.135 -8.769 1.00 85.44 83 HIS A N 1
ATOM 692 C CA . HIS A 1 83 ? -8.469 2.497 -9.521 1.00 85.44 83 HIS A CA 1
ATOM 693 C C . HIS A 1 83 ? -8.520 2.859 -11.005 1.00 85.44 83 HIS A C 1
ATOM 695 O O . HIS A 1 83 ? -9.226 2.177 -11.748 1.00 85.44 83 HIS A O 1
ATOM 701 N N . HIS A 1 84 ? -7.773 3.872 -11.445 1.00 82.69 84 HIS A N 1
ATOM 702 C CA . HIS A 1 84 ? -7.785 4.341 -12.831 1.00 82.69 84 HIS A CA 1
ATOM 703 C C . HIS A 1 84 ? -6.443 4.037 -13.512 1.00 82.69 84 HIS A C 1
ATOM 705 O O . HIS A 1 84 ? -5.534 4.869 -13.498 1.00 82.69 84 HIS A O 1
ATOM 711 N N . PRO A 1 85 ? -6.277 2.830 -14.087 1.00 75.69 85 PRO A N 1
ATOM 712 C CA . PRO A 1 85 ? -5.146 2.557 -14.965 1.00 75.69 85 PRO A CA 1
ATOM 713 C C . PRO A 1 85 ? -5.215 3.456 -16.206 1.00 75.69 85 PRO A C 1
ATOM 715 O O . PRO A 1 85 ? -6.273 3.590 -16.815 1.00 75.69 85 PRO A O 1
ATOM 718 N N . ASP A 1 86 ? -4.082 4.035 -16.599 1.00 77.38 86 ASP A N 1
ATOM 719 C CA . ASP A 1 86 ? -3.992 4.894 -17.787 1.00 77.38 86 ASP A CA 1
ATOM 720 C C . ASP A 1 86 ? -4.029 4.101 -19.107 1.00 77.38 86 ASP A C 1
ATOM 722 O O . ASP A 1 86 ? -4.438 4.640 -20.124 1.00 77.38 86 ASP A O 1
ATOM 726 N N . TYR A 1 87 ? -3.631 2.820 -19.120 1.00 75.00 87 TYR A N 1
ATOM 727 C CA . TYR A 1 87 ? -3.522 1.988 -20.335 1.00 75.00 87 TYR A CA 1
ATOM 728 C C . TYR A 1 87 ? -2.772 2.669 -21.502 1.00 75.00 87 TYR A C 1
ATOM 730 O O . TYR A 1 87 ? -3.036 2.376 -22.671 1.00 75.00 87 TYR A O 1
ATOM 738 N N . GLY A 1 88 ? -1.817 3.553 -21.196 1.00 73.00 88 GLY A N 1
ATOM 739 C CA . GLY A 1 88 ? -1.083 4.323 -22.206 1.00 73.00 88 GLY A CA 1
ATOM 740 C C . GLY A 1 88 ? -1.795 5.585 -22.711 1.00 73.00 88 GLY A C 1
ATOM 741 O O . GLY A 1 88 ? -1.316 6.201 -23.664 1.00 73.00 88 GLY A O 1
ATOM 742 N N . ASP A 1 89 ? -2.917 5.974 -22.105 1.00 87.75 89 ASP A N 1
ATOM 743 C CA . ASP A 1 89 ? -3.576 7.256 -22.344 1.00 87.75 89 ASP A CA 1
ATOM 744 C C . ASP A 1 89 ? -2.747 8.397 -21.742 1.00 87.75 89 ASP A C 1
ATOM 746 O O . ASP A 1 89 ? -2.509 8.452 -20.534 1.00 87.75 89 ASP A O 1
ATOM 750 N N . LYS A 1 90 ? -2.308 9.315 -22.605 1.00 86.00 90 LYS A N 1
ATOM 751 C CA . LYS A 1 90 ? -1.459 10.443 -22.217 1.00 86.00 90 LYS A CA 1
ATOM 752 C C . LYS A 1 90 ? -2.185 11.462 -21.347 1.00 86.00 90 LYS A C 1
ATOM 754 O O . LYS A 1 90 ? -1.563 12.005 -20.445 1.00 86.00 90 LYS A O 1
ATOM 759 N N . GLU A 1 91 ? -3.475 11.700 -21.581 1.00 88.50 91 GLU A N 1
ATOM 760 C CA . GLU A 1 91 ? -4.237 12.660 -20.772 1.00 88.50 91 GLU A CA 1
ATOM 761 C C . GLU A 1 91 ? -4.374 12.142 -19.335 1.00 88.50 91 GLU A C 1
ATOM 763 O O . GLU A 1 91 ? -4.198 12.890 -18.375 1.00 88.50 91 GLU A O 1
ATOM 768 N N . LEU A 1 92 ? -4.600 10.833 -19.172 1.00 88.44 92 LEU A N 1
ATOM 769 C CA . LEU A 1 92 ? -4.637 10.202 -17.850 1.00 88.44 92 LEU A CA 1
ATOM 770 C C . LEU A 1 92 ? -3.264 10.183 -17.170 1.00 88.44 92 LEU A C 1
ATOM 772 O O . LEU A 1 92 ? -3.200 10.295 -15.947 1.00 88.44 92 LEU A O 1
ATOM 776 N N . GLN A 1 93 ? -2.176 10.039 -17.929 1.00 88.19 93 GLN A N 1
ATOM 777 C CA . GLN A 1 93 ? -0.813 10.121 -17.393 1.00 88.19 93 GLN A CA 1
ATOM 778 C C . GLN A 1 93 ? -0.506 11.522 -16.861 1.00 88.19 93 GLN A C 1
ATOM 780 O O . GLN A 1 93 ? -0.087 11.648 -15.714 1.00 88.19 93 GLN A O 1
ATOM 785 N N . GLU A 1 94 ? -0.796 12.562 -17.643 1.00 90.38 94 GLU A N 1
ATOM 786 C CA . GLU A 1 94 ? -0.632 13.958 -17.219 1.00 90.38 94 GLU A CA 1
ATOM 787 C C . GLU A 1 94 ? -1.485 14.255 -15.973 1.00 90.38 94 GLU A C 1
ATOM 789 O O . GLU A 1 94 ? -0.991 14.800 -14.989 1.00 90.38 94 GLU A O 1
ATOM 794 N N . GLN A 1 95 ? -2.738 13.789 -15.944 1.00 92.44 95 GLN A N 1
ATOM 795 C CA . GLN A 1 95 ? -3.612 13.949 -14.779 1.00 92.44 95 GLN A CA 1
ATOM 796 C C . GLN A 1 95 ? -3.070 13.246 -13.522 1.00 92.44 95 GLN A C 1
ATOM 798 O O . GLN A 1 95 ? -3.210 13.755 -12.408 1.00 92.44 95 GLN A O 1
ATOM 803 N N . LYS A 1 96 ? -2.459 12.065 -13.669 1.00 92.62 96 LYS A N 1
ATOM 804 C CA . LYS A 1 96 ? -1.812 11.358 -12.555 1.00 92.62 96 LYS A CA 1
ATOM 805 C C . LYS A 1 96 ? -0.598 12.119 -12.036 1.00 92.62 96 LYS A C 1
ATOM 807 O O . LYS A 1 96 ? -0.438 12.199 -10.820 1.00 92.62 96 LYS A O 1
ATOM 812 N N . GLU A 1 97 ? 0.225 12.673 -12.924 1.00 92.50 97 GLU A N 1
ATOM 813 C CA . GLU A 1 97 ? 1.369 13.513 -12.550 1.00 92.50 97 GLU A CA 1
ATOM 814 C C . GLU A 1 97 ? 0.906 14.733 -11.743 1.00 92.50 97 GLU A C 1
ATOM 816 O O . GLU A 1 97 ? 1.380 14.928 -10.624 1.00 92.50 97 GLU A O 1
ATOM 821 N N . GLU A 1 98 ? -0.119 15.453 -12.214 1.00 95.50 98 GLU A N 1
ATOM 822 C CA . GLU A 1 98 ? -0.720 16.576 -11.476 1.00 95.50 98 GLU A CA 1
ATOM 823 C C . GLU A 1 98 ? -1.229 16.160 -10.085 1.00 95.50 98 GLU A C 1
ATOM 825 O O . GLU A 1 98 ? -1.115 16.906 -9.110 1.00 95.50 98 GLU A O 1
ATOM 830 N N . TYR A 1 99 ? -1.794 14.957 -9.962 1.00 96.06 99 TYR A N 1
ATOM 831 C CA . TYR A 1 99 ? -2.292 14.447 -8.683 1.00 96.06 99 TYR A CA 1
ATOM 832 C C . TYR A 1 99 ? -1.171 14.056 -7.729 1.00 96.06 99 TYR A C 1
ATOM 834 O O . TYR A 1 99 ? -1.305 14.275 -6.523 1.00 96.06 99 TYR A O 1
ATOM 842 N N . PHE A 1 100 ? -0.071 13.498 -8.235 1.00 96.06 100 PHE A N 1
ATOM 843 C CA . PHE A 1 100 ? 1.116 13.279 -7.417 1.00 96.06 100 PHE A CA 1
ATOM 844 C C . PHE A 1 100 ? 1.678 14.610 -6.925 1.00 96.06 100 PHE A C 1
ATOM 846 O O . PHE A 1 100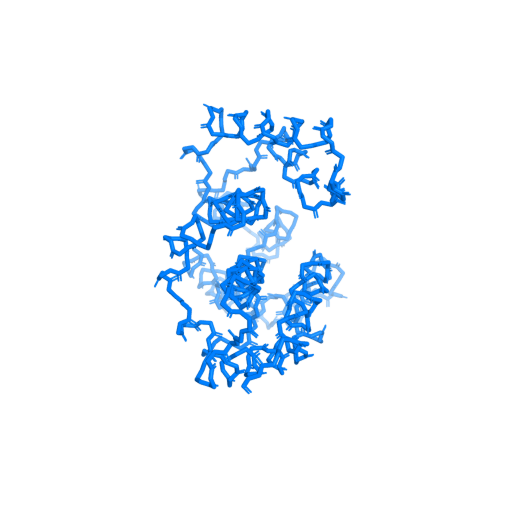 ? 1.902 14.736 -5.721 1.00 96.06 100 PHE A O 1
ATOM 853 N N . ASP A 1 101 ? 1.815 15.609 -7.796 1.00 96.81 101 ASP A N 1
ATOM 854 C CA . ASP A 1 101 ? 2.284 16.946 -7.418 1.00 96.81 101 ASP A CA 1
ATOM 855 C C . ASP A 1 101 ? 1.394 17.561 -6.326 1.00 96.81 101 ASP A C 1
ATOM 857 O O . ASP A 1 101 ? 1.897 17.987 -5.283 1.00 96.81 101 ASP A O 1
ATOM 861 N N . GLU A 1 102 ? 0.064 17.495 -6.475 1.00 97.56 102 GLU A N 1
ATOM 862 C CA . GLU A 1 102 ? -0.875 17.972 -5.449 1.00 97.56 102 GLU A CA 1
ATOM 863 C C . GLU A 1 102 ? -0.671 17.249 -4.103 1.00 97.56 102 GLU A C 1
ATOM 865 O O . GLU A 1 102 ? -0.726 17.885 -3.043 1.00 97.56 102 GLU A O 1
ATOM 870 N N . ILE A 1 103 ? -0.419 15.932 -4.127 1.00 96.62 103 ILE A N 1
ATOM 871 C CA . ILE A 1 103 ? -0.124 15.142 -2.924 1.00 96.62 103 ILE A CA 1
ATOM 872 C C . ILE A 1 103 ? 1.177 15.601 -2.273 1.00 96.62 103 ILE A C 1
ATOM 874 O O . ILE A 1 103 ? 1.177 15.840 -1.060 1.00 96.62 103 ILE A O 1
ATOM 878 N N . PHE A 1 104 ? 2.261 15.725 -3.038 1.00 95.88 104 PHE A N 1
ATOM 879 C CA . PHE A 1 104 ? 3.574 16.101 -2.511 1.00 95.88 104 PHE A CA 1
ATOM 880 C C . PHE A 1 104 ? 3.590 17.517 -1.943 1.00 95.88 104 PHE A C 1
ATOM 882 O O . PHE A 1 104 ? 4.153 17.726 -0.870 1.00 95.88 104 PHE A O 1
ATOM 889 N N . GLU A 1 105 ? 2.926 18.465 -2.599 1.00 97.00 105 GLU A N 1
ATOM 890 C CA . GLU A 1 105 ? 2.901 19.861 -2.161 1.00 97.00 105 GLU A CA 1
ATOM 891 C C . GLU A 1 105 ? 2.009 20.094 -0.936 1.00 97.00 105 GLU A C 1
ATOM 893 O O . GLU A 1 105 ? 2.376 20.857 -0.041 1.00 97.00 105 GLU A O 1
ATOM 898 N N . ASN A 1 106 ? 0.830 19.462 -0.883 1.00 95.62 106 ASN A N 1
ATOM 899 C CA . ASN A 1 106 ? -0.213 19.856 0.073 1.00 95.62 106 ASN A CA 1
ATOM 900 C C . ASN A 1 106 ? -0.447 18.860 1.210 1.00 95.62 106 ASN A C 1
ATOM 902 O O . ASN A 1 106 ? -1.006 19.239 2.243 1.00 95.62 106 ASN A O 1
ATOM 906 N N . PHE A 1 107 ? -0.086 17.586 1.031 1.00 92.88 107 PHE A N 1
ATOM 907 C CA . PHE A 1 107 ? -0.496 16.525 1.955 1.00 92.88 107 PHE A CA 1
ATOM 908 C C . PHE A 1 107 ? 0.666 15.695 2.492 1.00 92.88 107 PHE A C 1
ATOM 910 O O . PHE A 1 107 ? 0.620 15.303 3.659 1.00 92.88 107 PHE A O 1
ATOM 917 N N . TYR A 1 108 ? 1.690 15.428 1.679 1.00 90.50 108 TYR A N 1
ATOM 918 C CA . TYR A 1 108 ? 2.675 14.378 1.929 1.00 90.50 108 TYR A CA 1
ATOM 919 C C . TYR A 1 108 ? 3.352 14.485 3.293 1.00 90.50 108 TYR A C 1
ATOM 921 O O . TYR A 1 108 ? 3.340 13.508 4.036 1.00 90.50 108 TYR A O 1
ATOM 929 N N . ASP A 1 109 ? 3.864 15.653 3.682 1.00 87.50 109 ASP A N 1
ATOM 930 C CA . ASP A 1 109 ? 4.591 15.830 4.949 1.00 87.50 109 ASP A CA 1
ATOM 931 C C . ASP A 1 109 ? 3.776 15.434 6.187 1.00 87.50 109 ASP A C 1
ATOM 933 O O . ASP A 1 109 ? 4.317 14.829 7.122 1.00 87.50 109 ASP A O 1
ATOM 937 N N . ASP A 1 110 ? 2.469 15.680 6.143 1.00 82.75 110 ASP A N 1
ATOM 938 C CA . ASP A 1 110 ? 1.504 15.424 7.210 1.00 82.75 110 ASP A CA 1
ATOM 939 C C . ASP A 1 110 ? 0.930 13.997 7.197 1.00 82.75 110 ASP A C 1
ATOM 941 O O . ASP A 1 110 ? 0.219 13.607 8.133 1.00 82.75 110 ASP A O 1
ATOM 945 N N . LEU A 1 111 ? 1.210 13.209 6.152 1.00 82.75 111 LEU A N 1
ATOM 946 C CA . LEU A 1 111 ? 0.720 11.839 6.046 1.00 82.75 111 LEU A CA 1
ATOM 947 C C . LEU A 1 111 ? 1.398 10.914 7.068 1.00 82.75 111 LEU A C 1
ATOM 949 O O . LEU A 1 111 ? 2.598 11.032 7.353 1.00 82.75 111 LEU A O 1
ATOM 953 N N . PRO A 1 112 ? 0.657 9.925 7.596 1.00 81.25 112 PRO A N 1
ATOM 954 C CA . PRO A 1 112 ? 1.253 8.877 8.405 1.00 81.25 112 PRO A CA 1
ATOM 955 C C . PRO A 1 112 ? 2.177 7.995 7.545 1.00 81.25 112 PRO A C 1
ATOM 957 O O . PRO A 1 112 ? 2.078 7.947 6.320 1.00 81.25 112 PRO A O 1
ATOM 960 N N . ARG A 1 113 ? 3.112 7.294 8.199 1.00 78.31 113 ARG A N 1
ATOM 961 C CA . ARG A 1 113 ? 4.191 6.552 7.522 1.00 78.31 113 ARG A CA 1
ATOM 962 C C . ARG A 1 113 ? 3.685 5.505 6.524 1.00 78.31 113 ARG A C 1
ATOM 964 O O . ARG A 1 113 ? 4.295 5.329 5.480 1.00 78.31 113 ARG A O 1
ATOM 971 N N . ASP A 1 114 ? 2.615 4.803 6.868 1.00 78.94 114 ASP A N 1
ATOM 972 C CA . ASP A 1 114 ? 1.950 3.821 6.011 1.00 78.94 114 ASP A CA 1
ATOM 973 C C . ASP A 1 114 ? 1.439 4.456 4.710 1.00 78.94 114 ASP A C 1
ATOM 975 O O . ASP A 1 114 ? 1.718 3.943 3.630 1.00 78.94 114 ASP A O 1
ATOM 979 N N . GLU A 1 115 ? 0.784 5.613 4.795 1.00 86.38 115 GLU A N 1
ATOM 980 C CA . GLU A 1 115 ? 0.283 6.337 3.619 1.00 86.38 115 GLU A CA 1
ATOM 981 C C . GLU A 1 115 ? 1.409 6.927 2.759 1.00 86.38 115 GLU A C 1
ATOM 983 O O . GLU A 1 115 ? 1.321 6.869 1.535 1.00 86.38 115 GLU A O 1
ATOM 988 N N . LYS A 1 116 ? 2.501 7.413 3.366 1.00 87.06 116 LYS A N 1
ATOM 989 C CA . LYS A 1 116 ? 3.697 7.852 2.617 1.00 87.06 116 LYS A CA 1
ATOM 990 C C . LYS A 1 116 ? 4.256 6.725 1.752 1.00 87.06 116 LYS A C 1
ATOM 992 O O . LYS A 1 116 ? 4.426 6.902 0.553 1.00 87.06 116 LYS A O 1
ATOM 997 N N . VAL A 1 117 ? 4.415 5.533 2.336 1.00 86.62 117 VAL A N 1
ATOM 998 C CA . VAL A 1 117 ? 4.895 4.346 1.609 1.00 86.62 117 VAL A CA 1
ATOM 999 C C . VAL A 1 117 ? 3.964 3.980 0.450 1.00 86.62 117 VAL A C 1
ATOM 1001 O O . VAL A 1 117 ? 4.452 3.595 -0.610 1.00 86.62 117 VAL A O 1
ATOM 1004 N N . LEU A 1 118 ? 2.641 4.099 0.618 1.00 90.25 118 LEU A N 1
ATOM 1005 C CA . LEU A 1 118 ? 1.693 3.858 -0.476 1.00 90.25 118 LEU A CA 1
ATOM 1006 C C . LEU A 1 118 ? 1.902 4.848 -1.628 1.00 90.25 118 LEU A C 1
ATOM 1008 O O . LEU A 1 118 ? 1.968 4.417 -2.777 1.00 90.25 118 LEU A O 1
ATOM 1012 N N . VAL A 1 119 ? 2.021 6.144 -1.324 1.00 93.38 119 VAL A N 1
ATOM 1013 C CA . VAL A 1 119 ? 2.246 7.197 -2.329 1.00 93.38 119 VAL A CA 1
ATOM 1014 C C . VAL A 1 119 ? 3.564 6.965 -3.068 1.00 93.38 119 VAL A C 1
ATOM 1016 O O . VAL A 1 119 ? 3.559 6.933 -4.297 1.00 93.38 119 VAL A O 1
ATOM 1019 N N . ASP A 1 120 ? 4.651 6.706 -2.338 1.00 92.00 120 ASP A N 1
ATOM 1020 C CA . ASP A 1 120 ? 5.975 6.449 -2.917 1.00 92.00 120 ASP A CA 1
ATOM 1021 C C . ASP A 1 120 ? 5.948 5.225 -3.847 1.00 92.00 120 ASP A C 1
ATOM 1023 O O . ASP A 1 120 ? 6.488 5.258 -4.953 1.00 92.00 120 ASP A O 1
ATOM 1027 N N . CYS A 1 121 ? 5.270 4.144 -3.437 1.00 92.56 121 CYS A N 1
ATOM 1028 C CA . CYS A 1 121 ? 5.129 2.951 -4.272 1.00 92.56 121 CYS A CA 1
ATOM 1029 C C . CYS A 1 121 ? 4.326 3.234 -5.545 1.00 92.56 121 CYS A C 1
ATOM 1031 O O . CYS A 1 121 ? 4.704 2.757 -6.612 1.00 92.56 121 CYS A O 1
ATOM 1033 N N . LEU A 1 122 ? 3.220 3.979 -5.452 1.00 93.00 122 LEU A N 1
ATOM 1034 C CA . LEU A 1 122 ? 2.393 4.308 -6.616 1.00 93.00 122 LEU A CA 1
ATOM 1035 C C . LEU A 1 122 ? 3.162 5.170 -7.620 1.00 93.00 122 LEU A C 1
ATOM 1037 O O . LEU A 1 122 ? 3.167 4.844 -8.806 1.00 93.00 122 LEU A O 1
ATOM 1041 N N . GLN A 1 123 ? 3.858 6.206 -7.146 1.00 93.88 123 GLN A N 1
ATOM 1042 C CA . GLN A 1 123 ? 4.671 7.065 -8.006 1.00 93.88 123 GLN A CA 1
ATOM 1043 C C . GLN A 1 123 ? 5.799 6.270 -8.671 1.00 93.88 123 GLN A C 1
ATOM 1045 O O . GLN A 1 123 ? 6.011 6.387 -9.875 1.00 93.88 123 GLN A O 1
ATOM 1050 N N . ALA A 1 124 ? 6.494 5.419 -7.912 1.00 93.25 124 ALA A N 1
ATOM 1051 C CA . ALA A 1 124 ? 7.566 4.591 -8.451 1.00 93.25 124 ALA A CA 1
ATOM 1052 C C . ALA A 1 124 ? 7.056 3.580 -9.491 1.00 93.25 124 ALA A C 1
ATOM 1054 O O . ALA A 1 124 ? 7.720 3.369 -10.503 1.00 93.25 124 ALA A O 1
ATOM 1055 N N . ILE A 1 125 ? 5.875 2.979 -9.288 1.00 91.31 125 ILE A N 1
ATOM 1056 C CA . ILE A 1 125 ? 5.264 2.069 -10.273 1.00 91.31 125 ILE A CA 1
ATOM 1057 C C . ILE A 1 125 ? 5.023 2.804 -11.593 1.00 91.31 125 ILE A C 1
ATOM 1059 O O . ILE A 1 125 ? 5.380 2.279 -12.651 1.00 91.31 125 ILE A O 1
ATOM 1063 N N . ASP A 1 126 ? 4.442 4.003 -11.539 1.00 89.50 126 ASP A N 1
ATOM 1064 C CA . ASP A 1 126 ? 4.167 4.794 -12.739 1.00 89.50 126 ASP A CA 1
ATOM 1065 C C . ASP A 1 126 ? 5.479 5.266 -13.395 1.00 89.50 126 ASP A C 1
ATOM 1067 O O . ASP A 1 126 ? 5.654 5.088 -14.601 1.00 89.50 126 ASP A O 1
ATOM 1071 N N . ALA A 1 127 ? 6.465 5.725 -12.618 1.00 90.31 127 ALA A N 1
ATOM 1072 C CA . ALA A 1 127 ? 7.776 6.133 -13.129 1.00 90.31 127 ALA A CA 1
ATOM 1073 C C . ALA A 1 127 ? 8.533 4.986 -13.825 1.00 90.31 127 ALA A C 1
ATOM 1075 O O . ALA A 1 127 ? 9.051 5.171 -14.931 1.00 90.31 127 ALA A O 1
ATOM 1076 N N . VAL A 1 128 ? 8.572 3.789 -13.225 1.00 90.56 128 VAL A N 1
ATOM 1077 C CA . VAL A 1 128 ? 9.205 2.596 -13.820 1.00 90.56 128 VAL A CA 1
ATOM 1078 C C . VAL A 1 128 ? 8.525 2.232 -15.137 1.00 90.56 128 VAL A C 1
ATOM 1080 O O . VAL A 1 128 ? 9.207 1.945 -16.119 1.00 90.56 128 VAL A O 1
ATOM 1083 N N . ARG A 1 129 ? 7.189 2.285 -15.195 1.00 85.19 129 ARG A N 1
ATOM 1084 C CA . ARG A 1 129 ? 6.425 1.993 -16.417 1.00 85.19 129 ARG A CA 1
ATOM 1085 C C . ARG A 1 129 ? 6.669 3.013 -17.520 1.00 85.19 129 ARG A C 1
ATOM 1087 O O . ARG A 1 129 ? 6.857 2.620 -18.667 1.00 85.19 129 ARG A O 1
ATOM 1094 N N . MET A 1 130 ? 6.680 4.301 -17.185 1.00 84.88 130 MET A N 1
ATOM 1095 C CA . MET A 1 130 ? 6.869 5.373 -18.165 1.00 84.88 130 MET A CA 1
ATOM 1096 C C . MET A 1 130 ? 8.289 5.401 -18.725 1.00 84.88 130 MET A C 1
ATOM 1098 O O . MET A 1 130 ? 8.490 5.608 -19.920 1.00 84.88 130 MET A O 1
ATOM 1102 N N . THR A 1 131 ? 9.286 5.169 -17.873 1.00 87.00 131 THR A N 1
ATOM 1103 C CA . THR A 1 131 ? 10.701 5.265 -18.259 1.00 87.00 131 THR A CA 1
ATOM 1104 C C . THR A 1 131 ? 11.309 3.936 -18.697 1.00 87.00 131 THR A C 1
ATOM 1106 O O . THR A 1 131 ? 12.411 3.932 -19.243 1.00 87.00 131 THR A O 1
ATOM 1109 N N . SER A 1 132 ? 10.620 2.813 -18.457 1.00 84.50 132 SER A N 1
ATOM 1110 C CA . SER A 1 132 ? 11.161 1.451 -18.614 1.00 84.50 132 SER A CA 1
ATOM 1111 C C . SER A 1 132 ? 12.471 1.227 -17.840 1.00 84.50 132 SER A C 1
ATOM 1113 O O . SER A 1 132 ? 13.316 0.424 -18.240 1.00 84.50 132 SER A O 1
ATOM 1115 N N . ASN A 1 133 ? 12.660 1.960 -16.736 1.00 85.12 133 ASN A N 1
ATOM 1116 C CA . ASN A 1 133 ? 13.877 1.947 -15.931 1.00 85.12 133 ASN A CA 1
ATOM 1117 C C . ASN A 1 133 ? 13.558 1.527 -14.489 1.00 85.12 133 ASN A C 1
ATOM 1119 O O . ASN A 1 133 ? 12.899 2.250 -13.741 1.00 85.12 133 ASN A O 1
ATOM 1123 N N . SER A 1 134 ? 14.062 0.360 -14.094 1.00 86.31 134 SER A N 1
ATOM 1124 C CA . SER A 1 134 ? 13.850 -0.242 -12.775 1.00 86.31 134 SER A CA 1
ATOM 1125 C C . SER A 1 134 ? 14.462 0.557 -11.620 1.00 86.31 134 SER A C 1
ATOM 1127 O O . SER A 1 134 ? 13.963 0.453 -10.497 1.00 86.31 134 SER A O 1
ATOM 1129 N N . LEU A 1 135 ? 15.470 1.402 -11.880 1.00 84.94 135 LEU A N 1
ATOM 1130 C CA . LEU A 1 135 ? 16.179 2.180 -10.856 1.00 84.94 135 LEU A CA 1
ATOM 1131 C C . LEU A 1 135 ? 15.263 3.135 -10.079 1.00 84.94 135 LEU A C 1
ATOM 1133 O O . LEU A 1 135 ? 15.529 3.418 -8.913 1.00 84.94 135 LEU A O 1
ATOM 1137 N N . TYR A 1 136 ? 14.169 3.598 -10.696 1.00 85.06 136 TYR A N 1
ATOM 1138 C CA . TYR A 1 136 ? 13.163 4.426 -10.021 1.00 85.06 136 TYR A CA 1
ATOM 1139 C C . TYR A 1 136 ? 12.396 3.664 -8.933 1.00 85.06 136 TYR A C 1
ATOM 1141 O O . TYR A 1 136 ? 11.902 4.276 -7.992 1.00 85.06 136 TYR A O 1
ATOM 1149 N N . GLY A 1 137 ? 12.305 2.336 -9.044 1.00 82.19 137 GLY A N 1
ATOM 1150 C CA . GLY A 1 137 ? 11.689 1.482 -8.033 1.00 82.19 137 GLY A CA 1
ATOM 1151 C C . GLY A 1 137 ? 12.681 0.912 -7.024 1.00 82.19 137 GLY A C 1
ATOM 1152 O O . GLY A 1 137 ? 12.296 0.652 -5.885 1.00 82.19 137 GLY A O 1
ATOM 1153 N N . SER A 1 138 ? 13.954 0.744 -7.398 1.00 79.81 138 SER A N 1
ATOM 1154 C CA . SER 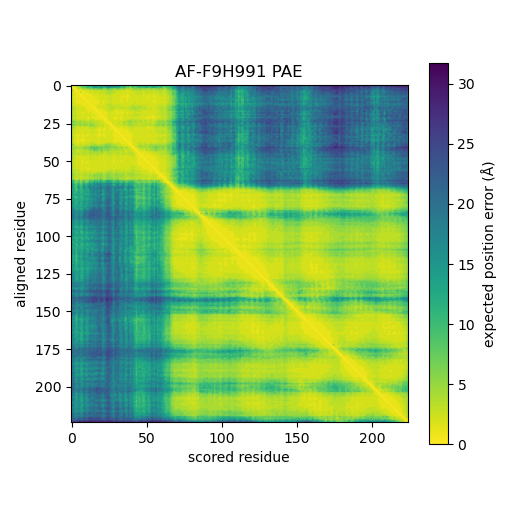A 1 138 ? 14.980 0.136 -6.538 1.00 79.81 138 SER A CA 1
ATOM 1155 C C . SER A 1 138 ? 15.115 0.843 -5.187 1.00 79.81 138 SER A C 1
ATOM 1157 O O . SER A 1 138 ? 15.124 0.175 -4.157 1.00 79.81 138 SER A O 1
ATOM 1159 N N . SER A 1 139 ? 15.108 2.179 -5.170 1.00 77.69 139 SER A N 1
ATOM 1160 C CA . SER A 1 139 ? 15.211 2.975 -3.935 1.00 77.69 139 SER A CA 1
ATOM 1161 C C . SER A 1 139 ? 14.051 2.750 -2.957 1.00 77.69 139 SER A C 1
ATOM 1163 O O . SER A 1 139 ? 14.237 2.844 -1.748 1.00 77.69 139 SER A O 1
ATOM 1165 N N . VAL A 1 140 ? 12.857 2.428 -3.463 1.00 82.12 140 VAL A N 1
ATOM 1166 C CA . VAL A 1 140 ? 11.657 2.151 -2.655 1.00 82.12 140 VAL A CA 1
ATOM 1167 C C . VAL A 1 140 ? 11.610 0.680 -2.209 1.00 82.12 140 VAL A C 1
ATOM 1169 O O . VAL A 1 140 ? 11.023 0.353 -1.172 1.00 82.12 140 VAL A O 1
ATOM 1172 N N . ILE A 1 141 ? 12.235 -0.215 -2.983 1.00 80.12 141 ILE A N 1
ATOM 1173 C CA . ILE A 1 141 ? 12.264 -1.667 -2.754 1.00 80.12 141 ILE A CA 1
ATOM 1174 C C . ILE A 1 141 ? 13.346 -2.093 -1.749 1.00 80.12 141 ILE A C 1
ATOM 1176 O O . ILE A 1 141 ? 13.111 -3.042 -0.995 1.00 80.12 141 ILE A O 1
ATOM 1180 N N . GLU A 1 142 ? 14.515 -1.439 -1.750 1.00 68.19 142 GLU A N 1
ATOM 1181 C CA . GLU A 1 142 ? 15.705 -1.852 -0.978 1.00 68.19 142 GLU A CA 1
ATOM 1182 C C . GLU A 1 142 ? 15.409 -2.089 0.517 1.00 68.19 142 GLU A C 1
ATOM 1184 O O . GLU A 1 142 ? 15.982 -2.993 1.131 1.00 68.19 142 GLU A O 1
ATOM 1189 N N . ASP A 1 143 ? 14.418 -1.387 1.074 1.00 63.16 143 ASP A N 1
ATOM 1190 C CA . ASP A 1 143 ? 13.952 -1.568 2.445 1.00 63.16 143 ASP A CA 1
ATOM 1191 C C . ASP A 1 143 ? 12.787 -2.575 2.571 1.00 63.16 143 ASP A C 1
ATOM 1193 O O . ASP A 1 143 ? 11.603 -2.272 2.344 1.00 63.16 143 ASP A O 1
ATOM 1197 N N . GLY A 1 144 ? 13.115 -3.768 3.080 1.00 66.06 144 GLY A N 1
ATOM 1198 C CA . GLY A 1 144 ? 12.148 -4.680 3.703 1.00 66.06 144 GLY A CA 1
ATOM 1199 C C . GLY A 1 144 ? 11.625 -5.822 2.829 1.00 66.06 144 GLY A C 1
ATOM 1200 O O . GLY A 1 144 ? 10.701 -6.515 3.250 1.00 66.06 144 GLY A O 1
ATOM 1201 N N . LEU A 1 145 ? 12.206 -6.078 1.652 1.00 74.50 145 LEU A N 1
ATOM 1202 C CA . LEU A 1 145 ? 11.773 -7.188 0.788 1.00 74.50 145 LEU A CA 1
ATOM 1203 C C . LEU A 1 145 ? 11.934 -8.568 1.461 1.00 74.50 145 LEU A C 1
ATOM 1205 O O . LEU A 1 145 ? 11.065 -9.429 1.346 1.00 74.50 145 LEU A O 1
ATOM 1209 N N . GLN A 1 146 ? 13.004 -8.754 2.241 1.00 74.06 146 GLN A N 1
ATOM 1210 C CA . GLN A 1 146 ? 13.217 -9.965 3.049 1.00 74.06 146 GLN A CA 1
ATOM 1211 C C . GLN A 1 146 ? 12.154 -10.121 4.148 1.00 74.06 146 GLN A C 1
ATOM 1213 O O . GLN A 1 146 ? 11.668 -11.224 4.400 1.00 74.06 146 GLN A O 1
ATOM 1218 N N . ASP A 1 147 ? 11.7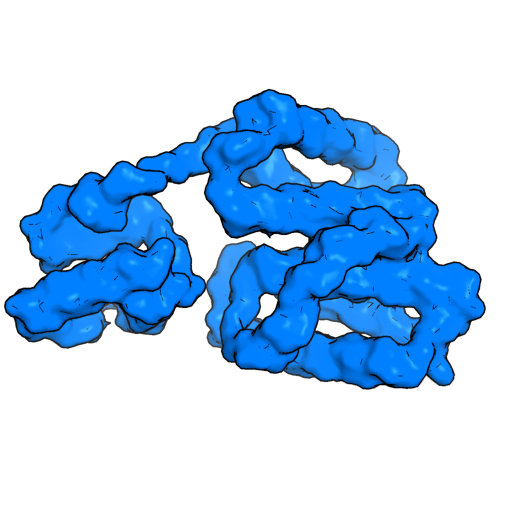06 -9.015 4.749 1.00 77.50 147 ASP A N 1
ATOM 1219 C CA . ASP A 1 147 ? 10.648 -9.051 5.761 1.00 77.50 147 ASP A CA 1
ATOM 1220 C C . ASP A 1 147 ? 9.322 -9.532 5.148 1.00 77.50 147 ASP A C 1
ATOM 1222 O O . ASP A 1 147 ? 8.572 -10.273 5.795 1.00 77.50 147 ASP A O 1
ATOM 1226 N N . LEU A 1 148 ? 9.050 -9.195 3.879 1.00 82.69 148 LEU A N 1
ATOM 1227 C CA . LEU A 1 148 ? 7.858 -9.645 3.149 1.00 82.69 148 LEU A CA 1
ATOM 1228 C C . LEU A 1 148 ? 7.814 -11.168 2.971 1.00 82.69 148 LEU A C 1
ATOM 1230 O O . LEU A 1 148 ? 6.720 -11.740 2.937 1.00 82.69 148 LEU A O 1
ATOM 1234 N N . LEU A 1 149 ? 8.957 -11.857 2.915 1.00 80.31 149 LEU A N 1
ATOM 1235 C CA . LEU A 1 149 ? 9.006 -13.326 2.866 1.00 80.31 149 LEU A CA 1
ATOM 1236 C C . LEU A 1 149 ? 8.575 -13.969 4.188 1.00 80.31 149 LEU A C 1
ATOM 1238 O O . LEU A 1 149 ? 7.990 -15.050 4.178 1.00 80.31 149 LEU A O 1
ATOM 1242 N N . SER A 1 150 ? 8.746 -13.276 5.312 1.00 79.69 150 SER A N 1
ATOM 1243 C CA . SER A 1 150 ? 8.385 -13.790 6.641 1.00 79.69 150 SER A CA 1
ATOM 1244 C C . SER A 1 150 ? 6.961 -13.447 7.102 1.00 79.69 150 SER A C 1
ATOM 1246 O O . SER A 1 150 ? 6.454 -14.062 8.033 1.00 79.69 150 SER A O 1
ATOM 1248 N N . ARG A 1 151 ? 6.280 -12.489 6.457 1.00 81.25 151 ARG A N 1
ATOM 1249 C CA . ARG A 1 151 ? 4.936 -12.035 6.875 1.00 81.25 151 ARG A CA 1
ATOM 1250 C C . ARG A 1 151 ? 3.820 -13.047 6.618 1.00 81.25 151 ARG A C 1
ATOM 1252 O O . ARG A 1 151 ? 3.704 -13.552 5.509 1.00 81.25 151 ARG A O 1
ATOM 1259 N N . ASP A 1 152 ? 2.934 -13.251 7.588 1.00 78.00 152 ASP A N 1
ATOM 1260 C CA . ASP A 1 152 ? 1.800 -14.176 7.440 1.00 78.00 152 ASP A CA 1
ATOM 1261 C C . ASP A 1 152 ? 0.631 -13.597 6.627 1.00 78.00 152 ASP A C 1
ATOM 1263 O O . ASP A 1 152 ? 0.020 -14.304 5.817 1.00 78.00 152 ASP A O 1
ATOM 1267 N N . VAL A 1 153 ? 0.322 -12.314 6.844 1.00 83.00 153 VAL A N 1
ATOM 1268 C CA . VAL A 1 153 ? -0.778 -11.589 6.190 1.00 83.00 153 VAL A CA 1
ATOM 1269 C C . VAL A 1 153 ? -0.250 -10.283 5.610 1.00 83.00 153 VAL A C 1
ATOM 1271 O O . VAL A 1 153 ? 0.362 -9.495 6.335 1.00 83.00 153 VAL A O 1
ATOM 1274 N N . TYR A 1 154 ? -0.496 -10.055 4.322 1.00 86.25 154 TYR A N 1
ATOM 1275 C CA . TYR A 1 154 ? -0.085 -8.830 3.638 1.00 86.25 154 TYR A CA 1
ATOM 1276 C C . TYR A 1 154 ? -1.075 -7.686 3.823 1.00 86.25 154 TYR A C 1
ATOM 1278 O O . TYR A 1 154 ? -2.291 -7.877 3.857 1.00 86.25 154 TYR A O 1
ATOM 1286 N N . LYS A 1 155 ? -0.520 -6.480 3.928 1.00 85.06 155 LYS A N 1
ATOM 1287 C CA . LYS A 1 155 ? -1.249 -5.208 3.937 1.00 85.06 155 LYS A CA 1
ATOM 1288 C C . LYS A 1 155 ? -1.188 -4.532 2.569 1.00 85.06 155 LYS A C 1
ATOM 1290 O O . LYS A 1 155 ? -0.437 -4.964 1.698 1.00 85.06 155 LYS A O 1
ATOM 1295 N N . ALA A 1 156 ? -1.936 -3.445 2.391 1.00 86.44 156 ALA A N 1
ATOM 1296 C CA . ALA A 1 156 ? -1.928 -2.666 1.153 1.00 86.44 156 ALA A CA 1
ATOM 1297 C C . ALA A 1 156 ? -0.508 -2.229 0.747 1.00 86.44 156 ALA A C 1
ATOM 1299 O O . ALA A 1 156 ? -0.133 -2.385 -0.416 1.00 86.44 156 ALA A O 1
ATOM 1300 N N . GLU A 1 157 ? 0.303 -1.762 1.703 1.00 86.12 157 GLU A N 1
ATOM 1301 C CA . GLU A 1 157 ? 1.683 -1.350 1.433 1.00 86.12 157 GLU A CA 1
ATOM 1302 C C . GLU A 1 157 ? 2.575 -2.519 1.001 1.00 86.12 157 GLU A C 1
ATOM 1304 O O . GLU A 1 157 ? 3.399 -2.367 0.103 1.00 86.12 157 GLU A O 1
ATOM 1309 N N . ASP A 1 158 ? 2.366 -3.706 1.574 1.00 89.19 158 ASP A N 1
ATOM 1310 C CA . ASP A 1 158 ? 3.113 -4.912 1.212 1.00 89.19 158 ASP A CA 1
ATOM 1311 C C . ASP A 1 158 ? 2.767 -5.343 -0.224 1.00 89.19 158 ASP A C 1
ATOM 1313 O O . ASP A 1 158 ? 3.652 -5.660 -1.019 1.00 89.19 158 ASP A O 1
ATOM 1317 N N . LEU A 1 159 ? 1.476 -5.312 -0.577 1.00 91.88 159 LEU A N 1
ATOM 1318 C CA . LEU A 1 159 ? 0.989 -5.677 -1.909 1.00 91.88 159 LEU A CA 1
ATOM 1319 C C . LEU A 1 159 ? 1.513 -4.721 -2.987 1.00 91.88 159 LEU A C 1
ATOM 1321 O O . LEU A 1 159 ? 1.944 -5.186 -4.046 1.00 91.88 159 LEU A O 1
ATOM 1325 N N . LEU A 1 160 ? 1.521 -3.410 -2.718 1.00 91.62 160 LEU A N 1
ATOM 1326 C CA . LEU A 1 160 ? 2.074 -2.417 -3.642 1.00 91.62 160 LEU A CA 1
ATOM 1327 C C . LEU A 1 160 ? 3.592 -2.530 -3.782 1.00 91.62 160 LEU A C 1
ATOM 1329 O O . LEU A 1 160 ? 4.088 -2.455 -4.904 1.00 91.62 160 LEU A O 1
ATOM 1333 N N . LYS A 1 161 ? 4.326 -2.784 -2.693 1.00 91.56 161 LYS A N 1
ATOM 1334 C CA . LYS A 1 161 ? 5.770 -3.050 -2.766 1.00 91.56 161 LYS A CA 1
ATOM 1335 C C . LYS A 1 161 ? 6.084 -4.269 -3.628 1.00 91.56 161 LYS A C 1
ATOM 1337 O O . LYS A 1 161 ? 6.970 -4.201 -4.474 1.00 91.56 161 LYS A O 1
ATOM 1342 N N . LEU A 1 162 ? 5.338 -5.364 -3.461 1.00 93.06 162 LEU A N 1
ATOM 1343 C CA . LEU A 1 162 ? 5.498 -6.555 -4.304 1.00 93.06 162 LEU A CA 1
ATOM 1344 C C . LEU A 1 162 ? 5.164 -6.258 -5.765 1.00 93.06 162 LEU A C 1
ATOM 1346 O O . LEU A 1 162 ? 5.897 -6.667 -6.661 1.00 93.06 162 LEU A O 1
ATOM 1350 N N . ARG A 1 163 ? 4.100 -5.491 -6.020 1.00 92.94 163 ARG A N 1
ATOM 1351 C CA . ARG A 1 163 ? 3.766 -5.042 -7.374 1.00 92.94 163 ARG A CA 1
ATOM 1352 C C . ARG A 1 163 ? 4.897 -4.218 -7.989 1.00 92.94 163 ARG A C 1
ATOM 1354 O O . ARG A 1 163 ? 5.233 -4.454 -9.147 1.00 92.94 163 ARG A O 1
ATOM 1361 N N . LEU A 1 164 ? 5.480 -3.278 -7.247 1.00 92.88 164 LEU A N 1
ATOM 1362 C CA . LEU A 1 164 ? 6.623 -2.484 -7.702 1.00 92.88 164 LEU A CA 1
ATOM 1363 C C . LEU A 1 164 ? 7.826 -3.381 -8.010 1.00 92.88 164 LEU A C 1
ATOM 1365 O O . LEU A 1 164 ? 8.389 -3.273 -9.095 1.00 92.88 164 LEU A O 1
ATOM 1369 N N . TYR A 1 165 ? 8.145 -4.322 -7.116 1.00 93.00 165 TYR A N 1
ATOM 1370 C CA . TYR A 1 165 ? 9.197 -5.315 -7.329 1.00 93.00 165 TYR A CA 1
ATOM 1371 C C . TYR A 1 165 ? 9.013 -6.076 -8.645 1.00 93.00 165 TYR A C 1
ATOM 1373 O O . TYR A 1 165 ? 9.924 -6.079 -9.470 1.00 93.00 165 TYR A O 1
ATOM 1381 N N . PHE A 1 166 ? 7.827 -6.634 -8.900 1.00 93.12 166 PHE A N 1
ATOM 1382 C CA . PHE A 1 166 ? 7.557 -7.324 -10.163 1.00 93.12 166 PHE A CA 1
ATOM 1383 C C . PHE A 1 166 ? 7.666 -6.399 -11.378 1.00 93.12 166 PHE A C 1
ATOM 1385 O O . PHE A 1 166 ? 8.202 -6.812 -12.395 1.00 93.12 166 PHE A O 1
ATOM 1392 N N . ASN A 1 167 ? 7.221 -5.139 -11.293 1.00 91.00 167 ASN A N 1
ATOM 1393 C CA . ASN A 1 167 ? 7.390 -4.205 -12.414 1.00 91.00 167 ASN A CA 1
ATOM 1394 C C . ASN A 1 167 ? 8.875 -3.923 -12.694 1.00 91.00 167 ASN A C 1
ATOM 1396 O O . ASN A 1 167 ? 9.260 -3.904 -13.857 1.00 91.00 167 ASN A O 1
ATOM 1400 N N . CYS A 1 168 ? 9.717 -3.761 -11.669 1.00 91.31 168 CYS A N 1
ATOM 1401 C CA . CYS A 1 168 ? 11.163 -3.615 -11.857 1.00 91.31 168 CYS A CA 1
ATOM 1402 C C . CYS A 1 168 ? 11.775 -4.852 -12.528 1.00 91.31 168 CYS A C 1
ATOM 1404 O O . CYS A 1 168 ? 12.459 -4.706 -13.536 1.00 91.31 168 CYS A O 1
ATOM 1406 N N . GLN A 1 169 ? 11.474 -6.054 -12.020 1.00 90.62 169 GLN A N 1
ATOM 1407 C CA . GLN A 1 169 ? 11.978 -7.309 -12.594 1.00 90.62 169 GLN A CA 1
ATOM 1408 C C . GLN A 1 169 ? 11.504 -7.515 -14.036 1.00 90.62 169 GLN A C 1
ATOM 1410 O O . GLN A 1 169 ? 12.275 -7.956 -14.881 1.00 90.62 169 GLN A O 1
ATOM 1415 N N . LEU A 1 170 ? 10.257 -7.148 -14.336 1.00 89.69 170 LEU A N 1
ATOM 1416 C CA . LEU A 1 170 ? 9.719 -7.186 -15.690 1.00 89.69 170 LEU A CA 1
ATOM 1417 C C . LEU A 1 170 ? 10.492 -6.246 -16.622 1.00 89.69 170 LEU A C 1
ATOM 1419 O O . LEU A 1 170 ? 10.877 -6.664 -17.708 1.00 89.69 170 LEU A O 1
ATOM 1423 N N . MET A 1 171 ? 10.737 -4.994 -16.217 1.00 89.50 171 MET A N 1
ATOM 1424 C CA . MET A 1 171 ? 11.478 -4.039 -17.053 1.00 89.50 171 MET A CA 1
ATOM 1425 C C . MET A 1 171 ? 12.924 -4.485 -17.271 1.00 89.50 171 MET A C 1
ATOM 1427 O O . MET A 1 171 ? 13.414 -4.426 -18.397 1.00 89.50 171 MET A O 1
ATOM 1431 N N . ASP A 1 172 ? 13.593 -4.980 -16.230 1.00 87.88 172 ASP A N 1
ATOM 1432 C CA . ASP A 1 172 ? 14.947 -5.526 -16.348 1.00 87.88 172 ASP A CA 1
ATOM 1433 C C . ASP A 1 172 ? 14.974 -6.744 -17.280 1.00 87.88 172 ASP A C 1
ATOM 1435 O O . ASP A 1 172 ? 15.778 -6.790 -18.213 1.00 87.88 172 ASP A O 1
ATOM 1439 N N . GLY A 1 173 ? 14.040 -7.680 -17.097 1.00 86.62 173 GLY A N 1
ATOM 1440 C CA . GLY A 1 173 ? 13.903 -8.871 -17.932 1.00 86.62 173 GLY A CA 1
ATOM 1441 C C . GLY A 1 173 ? 13.591 -8.553 -19.393 1.00 86.62 173 GLY A C 1
ATOM 1442 O O . GLY A 1 173 ? 14.154 -9.176 -20.286 1.00 86.62 173 GLY A O 1
ATOM 1443 N N . LEU A 1 174 ? 12.756 -7.548 -19.674 1.00 86.81 174 LEU A N 1
ATOM 1444 C CA . LEU A 1 174 ? 12.476 -7.100 -21.045 1.00 86.81 174 LEU A CA 1
ATOM 1445 C C . LEU A 1 174 ? 13.686 -6.413 -21.693 1.00 86.81 174 LEU A C 1
ATOM 1447 O O . LEU A 1 174 ? 13.916 -6.587 -22.890 1.00 86.81 174 LEU A O 1
ATOM 1451 N N . ASN A 1 175 ? 14.460 -5.648 -20.919 1.00 86.12 175 ASN A N 1
ATOM 1452 C CA . ASN A 1 175 ? 15.653 -4.957 -21.407 1.00 86.12 175 ASN A CA 1
ATOM 1453 C C . ASN A 1 175 ? 16.802 -5.929 -21.723 1.00 86.12 175 ASN A C 1
ATOM 1455 O O . ASN A 1 175 ? 17.535 -5.717 -22.691 1.00 86.12 175 ASN A O 1
ATOM 1459 N N . VAL A 1 176 ? 16.973 -6.976 -20.910 1.00 87.00 176 VAL A N 1
ATOM 1460 C CA . VAL A 1 176 ? 18.040 -7.981 -21.074 1.00 87.00 176 VAL A CA 1
ATOM 1461 C C . VAL A 1 176 ? 17.598 -9.148 -21.970 1.00 87.00 176 VAL A C 1
ATOM 1463 O O . VAL A 1 176 ? 18.419 -9.715 -22.689 1.00 87.00 176 VAL A O 1
ATOM 1466 N N . GLY A 1 177 ? 16.302 -9.464 -21.991 1.00 85.12 177 GLY A N 1
ATOM 1467 C CA . GLY A 1 177 ? 15.708 -10.596 -22.707 1.00 85.12 177 GLY A CA 1
ATOM 1468 C C . GLY A 1 177 ? 15.590 -11.883 -21.881 1.00 85.12 177 GLY A C 1
ATOM 1469 O O . GLY A 1 177 ? 15.088 -12.875 -22.404 1.00 85.12 177 GLY A O 1
ATOM 1470 N N . GLU A 1 178 ? 16.033 -11.870 -20.623 1.00 84.56 178 GLU A N 1
ATOM 1471 C CA . GLU A 1 178 ? 15.966 -12.984 -19.670 1.00 84.56 178 GLU A CA 1
ATOM 1472 C C . GLU A 1 178 ? 15.878 -12.452 -18.229 1.00 84.56 178 GLU A C 1
ATOM 1474 O O . GLU A 1 178 ? 16.364 -11.354 -17.939 1.00 84.56 178 GLU A O 1
ATOM 1479 N N . ILE A 1 179 ? 15.281 -13.226 -17.321 1.00 84.25 179 ILE A N 1
ATOM 1480 C CA . ILE A 1 179 ? 15.345 -12.989 -15.868 1.00 84.25 179 ILE A CA 1
ATOM 1481 C C . ILE A 1 179 ? 16.313 -14.007 -15.266 1.00 84.25 179 ILE A C 1
ATOM 1483 O O . ILE A 1 179 ? 16.242 -15.188 -15.587 1.00 84.25 179 ILE A O 1
ATOM 1487 N N . LYS A 1 180 ? 17.201 -13.584 -14.356 1.00 86.44 180 LYS A N 1
ATOM 1488 C CA . LYS A 1 180 ? 18.146 -14.516 -13.721 1.00 86.44 180 LYS A CA 1
ATOM 1489 C C . LYS A 1 180 ? 17.409 -15.594 -12.929 1.00 86.44 180 LYS A C 1
ATOM 1491 O O . LYS A 1 180 ? 16.471 -15.289 -12.199 1.00 86.44 180 LYS A O 1
ATOM 1496 N N . GLU A 1 181 ? 17.940 -16.813 -12.927 1.00 84.00 181 GLU A N 1
ATOM 1497 C CA . GLU A 1 181 ? 17.363 -17.958 -12.201 1.00 84.00 181 GLU A CA 1
ATOM 1498 C C . GLU A 1 181 ? 17.068 -17.666 -10.720 1.00 84.00 181 GLU A C 1
ATOM 1500 O O . GLU A 1 181 ? 15.969 -17.932 -10.239 1.00 84.00 181 GLU A O 1
ATOM 1505 N N . SER A 1 182 ? 17.981 -16.996 -10.011 1.00 84.06 182 SER A N 1
ATOM 1506 C CA . SER A 1 182 ? 17.765 -16.605 -8.608 1.00 84.06 182 SER A CA 1
ATOM 1507 C C . SER A 1 182 ? 16.621 -15.600 -8.410 1.00 84.06 182 SER A C 1
ATOM 1509 O O . SER A 1 182 ? 15.933 -15.608 -7.386 1.00 84.06 182 SER A O 1
ATOM 1511 N N . GLU A 1 183 ? 16.436 -14.690 -9.368 1.00 85.75 183 GLU A N 1
ATOM 1512 C CA . GLU A 1 183 ? 15.351 -13.702 -9.350 1.00 85.75 183 GLU A CA 1
ATOM 1513 C C . GLU A 1 183 ? 14.025 -14.394 -9.700 1.00 85.75 183 GLU A C 1
ATOM 1515 O O . GLU A 1 183 ? 13.024 -14.185 -9.015 1.00 85.75 183 GLU A O 1
ATOM 1520 N N . HIS A 1 184 ? 14.039 -15.313 -10.668 1.00 88.06 184 HIS A N 1
ATOM 1521 C CA . HIS A 1 184 ? 12.889 -16.129 -11.049 1.00 88.06 184 HIS A CA 1
ATOM 1522 C C . HIS A 1 184 ? 12.376 -17.007 -9.890 1.00 88.06 184 HIS A C 1
ATOM 1524 O O . HIS A 1 184 ? 11.175 -17.025 -9.610 1.00 88.06 184 HIS A O 1
ATOM 1530 N N . GLU A 1 185 ? 13.263 -17.675 -9.143 1.00 87.88 185 GLU A N 1
ATOM 1531 C CA . GLU A 1 185 ? 12.896 -18.425 -7.928 1.00 87.88 185 GLU A CA 1
ATOM 1532 C C . GLU A 1 185 ? 12.225 -17.532 -6.872 1.00 87.88 185 GLU A C 1
ATOM 1534 O O . GLU A 1 185 ? 11.234 -17.916 -6.241 1.00 87.88 185 GLU A O 1
ATOM 1539 N N . THR A 1 186 ? 12.738 -16.311 -6.700 1.00 89.56 186 THR A N 1
ATOM 1540 C CA . THR A 1 186 ? 12.179 -15.334 -5.758 1.00 89.56 186 THR A CA 1
ATOM 1541 C C . THR A 1 186 ? 10.778 -14.891 -6.190 1.00 89.56 186 THR A C 1
ATOM 1543 O O . THR A 1 186 ? 9.866 -14.813 -5.361 1.00 89.56 186 THR A O 1
ATOM 1546 N N . ILE A 1 187 ? 10.576 -14.654 -7.490 1.00 91.19 187 ILE A N 1
ATOM 1547 C CA . ILE A 1 187 ? 9.275 -14.297 -8.070 1.00 91.19 187 ILE A CA 1
ATOM 1548 C C . ILE A 1 187 ? 8.258 -15.421 -7.851 1.00 91.19 187 ILE A C 1
ATOM 1550 O O . ILE A 1 187 ? 7.148 -15.142 -7.392 1.00 91.19 187 ILE A O 1
ATOM 1554 N N . LEU A 1 188 ? 8.637 -16.679 -8.098 1.00 90.88 188 LEU A N 1
ATOM 1555 C CA . LEU A 1 188 ? 7.786 -17.844 -7.834 1.00 90.88 188 LEU A CA 1
ATOM 1556 C C . LEU A 1 188 ? 7.381 -17.930 -6.357 1.00 90.88 188 LEU A C 1
ATOM 1558 O O . LEU A 1 188 ? 6.202 -18.096 -6.046 1.00 90.88 188 LEU A O 1
ATOM 1562 N N . CYS A 1 189 ? 8.333 -17.738 -5.440 1.00 91.06 189 CYS A N 1
ATOM 1563 C CA . CYS A 1 189 ? 8.053 -17.762 -4.005 1.00 91.06 189 CYS A CA 1
ATOM 1564 C C . CYS A 1 189 ? 7.011 -16.704 -3.603 1.00 91.06 189 CYS A C 1
ATOM 1566 O O . CYS A 1 189 ? 6.060 -16.998 -2.869 1.00 91.06 189 CYS A O 1
ATOM 1568 N N . PHE A 1 190 ? 7.144 -15.475 -4.109 1.00 92.69 190 PHE A N 1
ATOM 1569 C CA . PHE A 1 190 ? 6.155 -14.431 -3.848 1.00 92.69 190 PHE A CA 1
ATOM 1570 C C . PHE A 1 190 ? 4.814 -14.694 -4.537 1.00 92.69 190 PHE A C 1
ATOM 1572 O O . PHE A 1 190 ? 3.779 -14.393 -3.941 1.00 92.69 190 PHE A O 1
ATOM 1579 N N . HIS A 1 191 ? 4.803 -15.270 -5.741 1.00 92.88 191 HIS A N 1
ATOM 1580 C CA . HIS A 1 191 ? 3.576 -15.630 -6.455 1.00 92.88 191 HIS A CA 1
ATOM 1581 C C . HIS A 1 191 ? 2.728 -16.638 -5.665 1.00 92.88 191 HIS A C 1
ATOM 1583 O O . HIS A 1 191 ? 1.539 -16.405 -5.417 1.00 92.88 191 HIS A O 1
ATOM 1589 N N . ASP A 1 192 ? 3.347 -17.721 -5.192 1.00 91.06 192 ASP A N 1
ATOM 1590 C CA . ASP A 1 192 ? 2.679 -18.734 -4.369 1.00 91.06 192 ASP A CA 1
ATOM 1591 C C . ASP A 1 192 ? 2.147 -18.122 -3.073 1.00 91.06 192 ASP A C 1
ATOM 1593 O O . ASP A 1 192 ? 1.015 -18.372 -2.635 1.00 91.06 192 ASP A O 1
ATOM 1597 N N . LYS A 1 193 ? 2.953 -17.250 -2.465 1.00 91.38 193 LYS A N 1
ATOM 1598 C CA . LYS A 1 193 ? 2.574 -16.589 -1.228 1.00 91.38 193 LYS A CA 1
ATOM 1599 C C . LYS A 1 193 ? 1.405 -15.633 -1.425 1.00 91.38 193 LYS A C 1
ATOM 1601 O O . LYS A 1 193 ? 0.480 -15.691 -0.614 1.00 91.38 193 LYS A O 1
ATOM 1606 N N . LEU A 1 194 ? 1.398 -14.823 -2.484 1.00 92.44 194 LEU A N 1
ATOM 1607 C CA . LEU A 1 194 ? 0.271 -13.963 -2.865 1.00 92.44 194 LEU A CA 1
ATOM 1608 C C . LEU A 1 194 ? -0.990 -14.790 -3.119 1.00 92.44 194 LEU A C 1
ATOM 1610 O O . LEU A 1 194 ? -2.053 -14.454 -2.603 1.00 92.44 194 LEU A O 1
ATOM 1614 N N . SER A 1 195 ? -0.873 -15.922 -3.808 1.00 89.94 195 SER A N 1
ATOM 1615 C CA . SER A 1 195 ? -2.002 -16.830 -4.044 1.00 89.94 195 SER A CA 1
ATOM 1616 C C . SER A 1 195 ? -2.607 -17.350 -2.733 1.00 89.94 195 SER A C 1
ATOM 1618 O O . SER A 1 195 ? -3.825 -17.452 -2.600 1.00 89.94 195 SER A O 1
ATOM 1620 N N . SER A 1 196 ? -1.781 -17.574 -1.705 1.00 89.25 196 SER A N 1
ATOM 1621 C CA . SER A 1 196 ? -2.246 -17.962 -0.362 1.00 89.25 196 SER A CA 1
ATOM 1622 C C . SER A 1 196 ? -2.906 -16.834 0.454 1.00 89.25 196 SER A C 1
ATOM 1624 O O . SER A 1 196 ? -3.416 -17.093 1.549 1.00 89.25 196 SER A O 1
ATOM 1626 N N . GLN A 1 197 ? -2.864 -15.582 -0.020 1.00 86.88 197 GLN A N 1
ATOM 1627 C CA . GLN A 1 197 ? -3.427 -14.422 0.682 1.00 86.88 197 GLN A CA 1
ATOM 1628 C C . GLN A 1 197 ? -4.920 -14.212 0.423 1.00 86.88 197 GLN A C 1
ATOM 1630 O O . GLN A 1 197 ? -5.547 -13.495 1.200 1.00 86.88 197 GLN A O 1
ATOM 1635 N N . VAL A 1 198 ? -5.493 -14.835 -0.615 1.00 85.44 198 VAL A N 1
ATOM 1636 C CA . VAL A 1 198 ? -6.886 -14.617 -1.059 1.00 85.44 198 VAL A CA 1
ATOM 1637 C C . VAL A 1 198 ? -7.895 -14.735 0.091 1.00 85.44 198 VAL A C 1
ATOM 1639 O O . VAL A 1 198 ? -8.781 -13.895 0.211 1.00 85.44 198 VAL A O 1
ATOM 1642 N N . ASP A 1 199 ? -7.708 -15.706 0.989 1.00 80.50 199 ASP A N 1
ATOM 1643 C CA . ASP A 1 199 ? -8.612 -15.949 2.126 1.00 80.50 199 ASP A CA 1
ATOM 1644 C C . ASP A 1 199 ? -8.243 -15.177 3.409 1.00 80.50 199 ASP A C 1
ATOM 1646 O O . ASP A 1 199 ? -8.934 -15.278 4.428 1.00 80.50 199 ASP A O 1
ATOM 1650 N N . LYS A 1 200 ? -7.117 -14.455 3.407 1.00 78.56 200 LYS A N 1
ATOM 1651 C CA . LYS A 1 200 ? -6.519 -13.838 4.606 1.00 78.56 200 LYS A CA 1
ATOM 1652 C C . LYS A 1 200 ? -6.631 -12.318 4.625 1.00 78.56 200 LYS A C 1
ATOM 1654 O O . LYS A 1 200 ? -6.675 -11.738 5.712 1.00 78.56 200 LYS A O 1
ATOM 1659 N N . ILE A 1 201 ? -6.619 -11.684 3.456 1.00 78.69 201 ILE A N 1
ATOM 1660 C CA . ILE A 1 201 ? -6.599 -10.224 3.343 1.00 78.69 201 ILE A CA 1
ATOM 1661 C C . ILE A 1 201 ? -7.999 -9.621 3.429 1.00 78.69 201 ILE A C 1
ATOM 1663 O O . ILE A 1 201 ? -9.015 -10.291 3.264 1.00 78.69 201 ILE A O 1
ATOM 1667 N N . GLU A 1 202 ? -8.046 -8.323 3.705 1.00 71.62 202 GLU A N 1
ATOM 1668 C CA . GLU A 1 202 ? -9.294 -7.568 3.706 1.00 71.62 202 GLU A CA 1
ATOM 1669 C C . GLU A 1 202 ? -9.844 -7.377 2.296 1.00 71.62 202 GLU A C 1
ATOM 1671 O O . GLU A 1 202 ? -9.092 -7.240 1.330 1.00 71.62 202 GLU A O 1
ATOM 1676 N N . PHE A 1 203 ? -11.174 -7.313 2.204 1.00 70.56 203 PHE A N 1
ATOM 1677 C CA . PHE A 1 203 ? -11.900 -7.159 0.946 1.00 70.56 203 PHE A CA 1
ATOM 1678 C C . PHE A 1 203 ? -11.416 -5.948 0.132 1.00 70.56 203 PHE A C 1
ATOM 1680 O O . PHE A 1 203 ? -11.189 -6.058 -1.071 1.00 70.56 203 PHE A O 1
ATOM 1687 N N . ASP A 1 204 ? -11.150 -4.826 0.801 1.00 70.69 204 ASP A N 1
ATOM 1688 C CA . ASP A 1 204 ? -10.710 -3.582 0.159 1.00 70.69 204 ASP A CA 1
ATOM 1689 C C . ASP A 1 204 ? -9.307 -3.693 -0.470 1.00 70.69 204 ASP A C 1
ATOM 1691 O O . ASP A 1 204 ? -8.947 -2.918 -1.357 1.00 70.69 204 ASP A O 1
ATOM 1695 N N . CYS A 1 205 ? -8.522 -4.698 -0.070 1.00 81.69 205 CYS A N 1
ATOM 1696 C CA . CYS A 1 205 ? -7.194 -4.976 -0.617 1.00 81.69 205 CYS A CA 1
ATOM 1697 C C . CYS A 1 205 ? -7.212 -5.989 -1.777 1.00 81.69 205 CYS A C 1
ATOM 1699 O O . CYS A 1 205 ? -6.168 -6.223 -2.388 1.00 81.69 205 CYS A O 1
ATOM 1701 N N . LEU A 1 206 ? -8.361 -6.585 -2.123 1.00 84.25 206 LEU A N 1
ATOM 1702 C CA . LEU A 1 206 ? -8.439 -7.610 -3.176 1.00 84.25 206 LEU A CA 1
ATOM 1703 C C . LEU A 1 206 ? -8.033 -7.079 -4.556 1.00 84.25 206 LEU A C 1
ATOM 1705 O O . LEU A 1 206 ? -7.413 -7.804 -5.332 1.00 84.25 206 LEU A O 1
ATOM 1709 N N . ASN A 1 207 ? -8.326 -5.809 -4.852 1.00 86.50 207 ASN A N 1
ATOM 1710 C CA . ASN A 1 207 ? -7.893 -5.171 -6.099 1.00 86.50 207 ASN A CA 1
ATOM 1711 C C . ASN A 1 207 ? -6.362 -5.096 -6.191 1.00 86.50 207 ASN A C 1
ATOM 1713 O O . ASN A 1 207 ? -5.794 -5.407 -7.234 1.00 86.50 207 ASN A O 1
ATOM 1717 N N . LEU A 1 208 ? -5.697 -4.757 -5.081 1.00 90.31 208 LEU A N 1
ATOM 1718 C CA . LEU A 1 208 ? -4.238 -4.726 -5.005 1.00 90.31 208 LEU A CA 1
ATOM 1719 C C . LEU A 1 208 ? -3.648 -6.126 -5.154 1.00 90.31 208 LEU A C 1
ATOM 1721 O O . LEU A 1 208 ? -2.705 -6.306 -5.915 1.00 90.31 208 LEU A O 1
ATOM 1725 N N . LEU A 1 209 ? -4.237 -7.125 -4.489 1.00 91.19 209 LEU A N 1
ATOM 1726 C CA . LEU A 1 209 ? -3.790 -8.512 -4.605 1.00 91.19 209 LEU A CA 1
ATOM 1727 C C . LEU A 1 209 ? -3.890 -9.023 -6.044 1.00 91.19 209 LEU A C 1
ATOM 1729 O O . LEU A 1 209 ? -2.931 -9.603 -6.551 1.00 91.19 209 LEU A O 1
ATOM 1733 N N . ARG A 1 210 ? -5.029 -8.787 -6.705 1.00 91.38 210 ARG A N 1
ATOM 1734 C CA . ARG A 1 210 ? -5.226 -9.124 -8.119 1.00 91.38 210 ARG A CA 1
ATOM 1735 C C . ARG A 1 210 ? -4.131 -8.498 -8.978 1.00 91.38 210 ARG A C 1
ATOM 1737 O O . ARG A 1 210 ? -3.514 -9.199 -9.773 1.00 91.38 210 ARG A O 1
ATOM 1744 N N . ASP A 1 211 ? -3.884 -7.203 -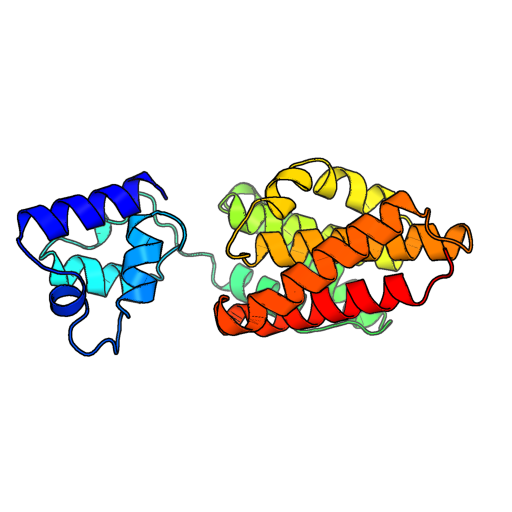8.819 1.00 90.88 211 ASP A N 1
ATOM 1745 C CA . ASP A 1 211 ? -2.907 -6.489 -9.641 1.00 90.88 211 ASP A CA 1
ATOM 1746 C C . ASP A 1 211 ? -1.471 -6.978 -9.388 1.00 90.88 211 ASP A C 1
ATOM 1748 O O . ASP A 1 211 ? -0.695 -7.112 -10.336 1.00 90.88 211 ASP A O 1
ATOM 1752 N N . SER A 1 212 ? -1.117 -7.299 -8.139 1.00 92.56 212 SER A N 1
ATOM 1753 C CA . SER A 1 212 ? 0.183 -7.890 -7.794 1.00 92.56 212 SER A CA 1
ATOM 1754 C C . SER A 1 212 ? 0.343 -9.302 -8.367 1.00 92.56 212 SER A C 1
ATOM 1756 O O . SER A 1 212 ? 1.413 -9.632 -8.875 1.00 92.56 212 SER A O 1
ATOM 1758 N N . LEU A 1 213 ? -0.714 -10.124 -8.345 1.00 92.62 213 LEU A N 1
ATOM 1759 C CA . LEU A 1 213 ? -0.717 -11.452 -8.970 1.00 92.62 213 LEU A CA 1
ATOM 1760 C C . LEU A 1 213 ? -0.531 -11.357 -10.486 1.00 92.62 213 LEU A C 1
ATOM 1762 O O . LEU A 1 213 ? 0.309 -12.064 -11.039 1.00 92.62 213 LEU A O 1
ATOM 1766 N N . LEU A 1 214 ? -1.246 -10.448 -11.153 1.00 91.56 214 LEU A N 1
ATOM 1767 C CA . LEU A 1 214 ? -1.075 -10.215 -12.589 1.00 91.56 214 LEU A CA 1
ATOM 1768 C C . LEU A 1 214 ? 0.356 -9.773 -12.919 1.00 91.56 214 LEU A C 1
ATOM 1770 O O . LEU A 1 214 ? 0.958 -10.324 -13.835 1.00 91.56 214 LEU A O 1
ATOM 1774 N N . ALA A 1 215 ? 0.932 -8.852 -12.139 1.00 91.19 215 ALA A N 1
ATOM 1775 C CA . ALA A 1 215 ? 2.318 -8.418 -12.327 1.00 91.19 215 ALA A CA 1
ATOM 1776 C C . ALA A 1 215 ? 3.329 -9.569 -12.143 1.00 91.19 215 ALA A C 1
ATOM 1778 O O . ALA A 1 215 ? 4.285 -9.688 -12.909 1.00 91.19 215 ALA A O 1
ATOM 1779 N N . SER A 1 216 ? 3.108 -10.453 -11.165 1.00 93.44 216 SER A N 1
ATOM 1780 C CA . SER A 1 216 ? 3.969 -11.627 -10.977 1.00 93.44 216 SER A CA 1
ATOM 1781 C C . SER A 1 216 ? 3.887 -12.605 -12.152 1.00 93.44 216 SER A C 1
ATOM 1783 O O . SER A 1 216 ? 4.920 -13.066 -12.628 1.00 93.44 216 SER A O 1
ATOM 1785 N N . LEU A 1 217 ? 2.682 -12.861 -12.677 1.00 91.25 217 LEU A N 1
ATOM 1786 C CA . LEU A 1 217 ? 2.477 -13.747 -13.825 1.00 91.25 217 LEU A CA 1
ATOM 1787 C C . LEU A 1 217 ? 3.194 -13.224 -15.068 1.00 91.25 217 LEU A C 1
ATOM 1789 O O . LEU A 1 217 ? 3.862 -14.000 -15.740 1.00 91.25 217 LEU A O 1
ATOM 1793 N N . THR A 1 218 ? 3.138 -11.914 -15.325 1.00 88.12 218 THR A N 1
ATOM 1794 C CA . THR A 1 218 ? 3.850 -11.320 -16.468 1.00 88.12 218 THR A CA 1
ATOM 1795 C C . THR A 1 218 ? 5.365 -11.494 -16.388 1.00 88.12 218 THR A C 1
ATOM 1797 O O . THR A 1 218 ? 6.017 -11.588 -17.419 1.00 88.12 218 THR A O 1
ATOM 1800 N N . CYS A 1 219 ? 5.941 -11.575 -15.183 1.00 88.62 219 CYS A N 1
ATOM 1801 C CA . CYS A 1 219 ? 7.371 -11.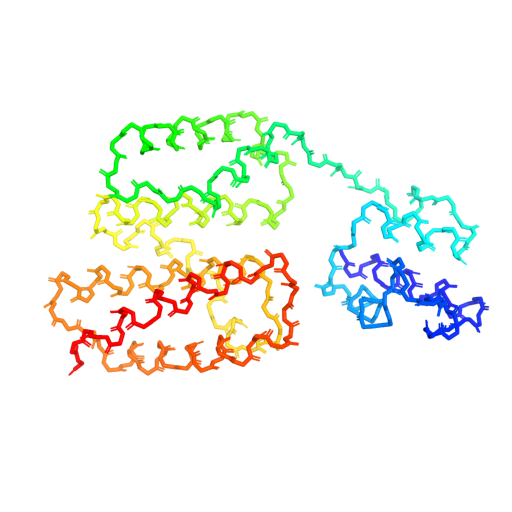850 -15.040 1.00 88.62 219 CYS A CA 1
ATOM 1802 C C . CYS A 1 219 ? 7.707 -13.305 -15.391 1.00 88.62 219 CYS A C 1
ATOM 1804 O O . CYS A 1 219 ? 8.727 -13.557 -16.018 1.00 88.62 219 CYS A O 1
ATOM 1806 N N . LEU A 1 220 ? 6.841 -14.253 -15.018 1.00 87.44 220 LEU A N 1
ATOM 1807 C CA . LEU A 1 220 ? 7.034 -15.689 -15.270 1.00 87.44 220 LEU A CA 1
ATOM 1808 C C . LEU A 1 220 ? 6.898 -16.076 -16.754 1.00 87.44 220 LEU A C 1
ATOM 1810 O O . LEU A 1 220 ? 7.243 -17.191 -17.133 1.00 87.44 220 LEU A O 1
ATOM 1814 N N . GLU A 1 221 ? 6.377 -15.179 -17.594 1.00 85.81 221 GLU A N 1
ATOM 1815 C CA . GLU A 1 221 ? 6.353 -15.358 -19.050 1.00 85.81 221 GLU A CA 1
ATOM 1816 C C . GLU A 1 221 ? 7.715 -15.068 -19.703 1.00 85.81 221 GLU A C 1
ATOM 1818 O O . GLU A 1 221 ? 7.951 -15.506 -20.833 1.00 85.81 221 GLU A O 1
ATOM 1823 N N . ILE A 1 222 ? 8.612 -14.346 -19.017 1.00 82.88 222 ILE A N 1
ATOM 1824 C CA . ILE A 1 222 ? 9.958 -14.059 -19.522 1.00 82.88 222 ILE A CA 1
ATOM 1825 C C . ILE A 1 222 ? 10.838 -15.301 -19.323 1.00 82.88 222 ILE A C 1
ATOM 1827 O O . ILE A 1 222 ? 10.836 -15.881 -18.235 1.00 82.88 222 ILE A O 1
ATOM 1831 N N . PRO A 1 223 ? 11.591 -15.733 -20.352 1.00 74.56 223 PRO A N 1
ATOM 1832 C CA . PRO A 1 223 ? 12.498 -16.865 -20.227 1.00 74.56 223 PRO A CA 1
ATOM 1833 C C . PRO A 1 223 ? 13.565 -16.635 -19.148 1.00 74.56 223 PRO A C 1
ATOM 1835 O O . PRO A 1 223 ? 13.994 -15.509 -18.886 1.00 74.56 223 PRO A O 1
ATOM 1838 N N . CYS A 1 224 ? 13.977 -17.747 -18.546 1.00 73.31 224 CYS A N 1
ATOM 1839 C CA . CYS A 1 224 ? 15.000 -17.848 -17.516 1.00 73.31 224 CYS A CA 1
ATOM 1840 C C . CYS A 1 224 ? 16.218 -18.607 -18.051 1.00 73.31 224 CYS A C 1
ATOM 1842 O O . CYS A 1 224 ? 16.009 -19.542 -18.866 1.00 73.31 224 CYS A O 1
#

Sequence (224 aa):
MKELGEKVRILREEKGLSRPVFCGDESELSVRQLVRIEKGEFRPTIKTLEYIADRLEIPSYVLMPDYKELPKRYQELKYFLLHHPDYGDKELQEQKEEYFDEIFENFYDDLPRDEKVLVDCLQAIDAVRMTSNSLYGSSVIEDGLQDLLSRDVYKAEDLLKLRLYFNCQLMDGLNVGEIKESEHETILCFHDKLSSQVDKIEFDCLNLLRDSLLASLTCLEIPC

Solvent-accessible surface area (backbone atoms only — not comparable to full-atom values): 12616 Å² total; per-residue (Å²): 96,54,68,49,9,46,49,54,46,51,56,37,53,76,69,69,48,51,61,62,70,67,31,62,89,39,83,81,41,36,57,70,56,51,54,32,27,36,68,34,75,43,84,75,51,70,70,44,43,44,53,51,18,59,75,67,73,44,66,46,58,78,78,36,81,83,70,72,82,76,56,67,66,58,53,52,51,52,50,47,71,76,72,56,81,45,90,84,39,64,68,53,47,53,53,49,51,55,48,50,51,52,38,62,75,75,44,45,89,80,46,55,71,69,57,44,51,41,52,54,36,54,53,22,41,52,49,20,65,76,65,57,38,34,70,60,30,45,79,72,46,74,72,54,61,73,57,61,75,72,53,93,70,73,50,67,55,53,34,42,49,51,29,30,50,29,50,26,52,35,33,49,18,66,73,71,65,40,38,55,64,75,56,49,54,52,49,51,55,50,44,57,52,56,65,68,35,73,88,68,48,58,77,90,42,47,66,47,48,51,52,26,50,51,35,40,50,61,40,71,70,50,52,105

InterPro domains:
  IPR001387 Cro/C1-type, helix-turn-helix domain [PS50943] (8-62)
  IPR001387 Cro/C1-type, helix-turn-helix domain [cd00093] (5-59)
  IPR001623 DnaJ domain [PS50076] (51-116)
  IPR010982 Lambda repressor-like, DNA-binding domain superfamily [SSF47413] (2-65)
  IPR011990 Tetratricopeptide-like helical domain superfamily [G3DSA:1.25.40.10] (1-111)
  IPR040799 ComR, tetratricopeptide [PF18710] (71-221)

Organism: NCBI:txid1008452

Foldseek 3Di:
DQVLLCVLVVLCVVVVHDLCNLCPPVPQHDSVRNVCSNRVNDDDDLSNLVSSCVSSVHPSCVSVVPDDDAPPLLVVLLVCLLPDDCVPPPVSLVVNVVSLVCCVPPPQVVDDPLVNLLSLLSVLLSVCVVVLALVSLCVSQVPCLVVLLVDQEDDLSSLSSLLSLLSSQLSVCVVVQAGDPVSLVSLVSVLVSLVVRPVPDDPVCVSSSVSSNVSSVSSNVRHD

Radius of gyration: 19.95 Å; Cα contacts (8 Å, |Δi|>4): 213; chains: 1; bounding box: 41×39×56 Å